Protein AF-A0A947GHK0-F1 (afdb_monomer_lite)

Radius of gyration: 28.87 Å; chains: 1; bounding box: 75×49×87 Å

Organism: NCBI:txid1967444

Secondary structure (DSSP, 8-state):
------------HHHIIIIIHHHHHHHHHHHHHH-TT--HHHHHHHHHHHHHHTHHHHHHHHHHHIIIIIHHHHHHHH---HHHHHHHHHHHHHHB-HHHHHHHS-HHHHHHHHHHHHHHHHHHHHHHHHHHHHHHHHHHHHHHHHHHHHHHHH-SS---HHHHHHHHHH-EEEETTTEEEEHHHHHHHHHHHHHHHHHHHHHHHHHHHSTT-HHHHHHHHHHHHH---BSEEEEEEEETTEE-TT-EEEEEETT-S-TT-EEEEEE--TTSEEEEE-------TT--EEEEEEEEETTEEEEE-----B-TTS-SEEEEEE----

Foldseek 3Di:
DDPDDDPPPDDDVLLCLQQQVLLLVLCQLPVCVVPLQDASVVSNVRSNVCSVPPRVVLLVVLLVCCLPPVQVVLCVPLVDHPVVLVVLQVVLVQWFDPVVLLVPDDPVLNCVLSNLVSLLSNLSSLLSSLVVSLVVLVVVLVVLLVVVVVVCVVDPPNPDPVVNVVVLQVDWDRGHNNDTDRSVVSSVVSNVSSSVSSSSSSVSSCLCRNDPHSSVVSRLVVLLVPFDGTQKFKEWAAEQNQGPAFWKKFKDWPPDPDPPPGLFIDTAHNRRIDITGRSDPLPPQPIFMAMWIWDDDPNDTDIPGGGPRDGRSDDSYDYHYHYPDD

Sequence (326 aa):
MSFTSSPPLSFSFKEVLESFLPPLISVCLFVPYVFPSFQFSAALVLAALAGLIISPAITKIAFNSSKKIIFPLTYPVTKRNWETLHKERFWCEDNWDFDRLDYYLKPDMQNLIYLSGAYIKFYTSLSFYFFIYSFLQVIFLLSYIFISIKDILQTPTGSGVGEIFLNLFQQQTPLLGGTELPTLLTLLISAVAMYMLVDQAQLEYLLLFGKNGHYDKYARAYHEINGHLAKSIWGRVQVDGMPLRLSKMKLQEIDSVSPDDAIGEGKTDENGYFQLRNPLRINEDSKQYRIIFTYKQKDKDIKLLHVLDVKAHEVPEFNLNLKETS

pLDDT: mean 81.08, std 12.78, range [31.45, 96.31]

Structure (mmCIF, N/CA/C/O backbone):
data_AF-A0A947GHK0-F1
#
_entry.id   AF-A0A947GHK0-F1
#
loop_
_atom_site.group_PDB
_atom_site.id
_atom_site.type_symbol
_atom_site.label_atom_id
_atom_site.label_alt_id
_atom_site.label_comp_id
_atom_site.label_asym_id
_atom_site.label_entity_id
_atom_site.label_seq_id
_atom_site.pdbx_PDB_ins_code
_atom_site.Cartn_x
_atom_site.Cartn_y
_atom_site.Cartn_z
_atom_site.occupancy
_atom_site.B_iso_or_equiv
_atom_site.auth_seq_id
_atom_site.auth_comp_id
_atom_site.auth_asym_id
_atom_site.auth_atom_id
_atom_site.pdbx_PDB_model_num
ATOM 1 N N . MET A 1 1 ? -31.146 30.805 -26.870 1.00 38.53 1 MET A N 1
ATOM 2 C CA . MET A 1 1 ? -29.908 30.314 -26.231 1.00 38.53 1 MET A CA 1
ATOM 3 C C . MET A 1 1 ? -30.267 29.860 -24.830 1.00 38.53 1 MET A C 1
ATOM 5 O O . MET A 1 1 ? -30.468 30.690 -23.956 1.00 38.53 1 MET A O 1
ATOM 9 N N . SER A 1 2 ? -30.496 28.561 -24.658 1.00 31.45 2 SER A N 1
ATOM 10 C CA . SER A 1 2 ? -30.776 27.960 -23.357 1.00 31.45 2 SER A CA 1
ATOM 11 C C . SER A 1 2 ? -29.466 27.810 -22.593 1.00 31.45 2 SER A C 1
ATOM 13 O O . SER A 1 2 ? -28.556 27.135 -23.073 1.00 31.45 2 SER A O 1
ATOM 15 N N . PHE A 1 3 ? -29.379 28.427 -21.417 1.00 38.12 3 PHE A N 1
ATOM 16 C CA . PHE A 1 3 ? -28.365 28.097 -20.425 1.00 38.12 3 PHE A CA 1
ATOM 17 C C . PHE A 1 3 ? -28.585 26.641 -20.017 1.00 38.12 3 PHE A C 1
ATOM 19 O O . PHE A 1 3 ? -29.509 26.327 -19.269 1.00 38.12 3 PHE A O 1
ATOM 26 N N . THR A 1 4 ? -27.792 25.733 -20.577 1.00 39.69 4 THR A N 1
ATOM 27 C CA . THR A 1 4 ? -27.719 24.362 -20.087 1.00 39.69 4 THR A CA 1
ATOM 28 C C . THR A 1 4 ? -27.159 24.430 -18.678 1.00 39.69 4 THR A C 1
ATOM 30 O O . THR A 1 4 ? -26.024 24.862 -18.477 1.00 39.69 4 THR A O 1
ATOM 33 N N . SER A 1 5 ? -28.012 24.061 -17.725 1.00 40.03 5 SER A N 1
ATOM 34 C CA . SER A 1 5 ? -27.691 23.777 -16.333 1.00 40.03 5 SER A CA 1
ATOM 35 C C . SER A 1 5 ? -26.300 23.164 -16.221 1.00 40.03 5 SER A C 1
ATOM 37 O O . SER A 1 5 ? -26.031 22.133 -16.843 1.00 40.03 5 SER A O 1
ATOM 39 N N . SER A 1 6 ? -25.434 23.795 -15.433 1.00 35.81 6 SER A N 1
ATOM 40 C CA . SER A 1 6 ? -24.217 23.164 -14.940 1.00 35.81 6 SER A CA 1
ATOM 41 C C . SER A 1 6 ? -24.570 21.755 -14.448 1.00 35.81 6 SER A C 1
ATOM 43 O O . SER A 1 6 ? -25.557 21.609 -13.716 1.00 35.81 6 SER A O 1
ATOM 45 N N . PRO A 1 7 ? -23.842 20.706 -14.874 1.00 42.12 7 PRO A N 1
ATOM 46 C CA . PRO A 1 7 ? -24.092 19.371 -14.358 1.00 42.12 7 PRO A CA 1
ATOM 47 C C . PRO A 1 7 ? -23.994 19.415 -12.825 1.00 42.12 7 PRO A C 1
ATOM 49 O O . PRO A 1 7 ? -23.182 20.183 -12.293 1.00 42.12 7 PRO A O 1
ATOM 52 N N . PRO A 1 8 ? -24.830 18.651 -12.096 1.00 47.28 8 PRO A N 1
ATOM 53 C CA . PRO A 1 8 ? -24.700 18.562 -10.646 1.00 47.28 8 PRO A CA 1
ATOM 54 C C . PRO A 1 8 ? -23.262 18.155 -10.311 1.00 47.28 8 PRO A C 1
ATOM 56 O O . PRO A 1 8 ? -22.662 17.402 -11.077 1.00 47.28 8 PRO A O 1
ATOM 59 N N . LEU A 1 9 ? -22.710 18.657 -9.198 1.00 46.94 9 LEU A N 1
ATOM 60 C CA . LEU A 1 9 ? -21.420 18.208 -8.663 1.00 46.94 9 LEU A CA 1
ATOM 61 C C . LEU A 1 9 ? -21.447 16.678 -8.517 1.00 46.94 9 LEU A C 1
ATOM 63 O O . LEU A 1 9 ? -21.905 16.142 -7.510 1.00 46.94 9 LEU A O 1
ATOM 67 N N . SER A 1 10 ? -21.004 15.964 -9.546 1.00 59.31 10 SER A N 1
ATOM 68 C CA . SER A 1 10 ? -20.848 14.523 -9.507 1.00 59.31 10 SER A CA 1
ATOM 69 C C . SER A 1 10 ? -19.499 14.266 -8.864 1.00 59.31 10 SER A C 1
ATOM 71 O O . SER A 1 10 ? -18.467 14.410 -9.519 1.00 59.31 10 SER A O 1
ATOM 73 N N . PHE A 1 11 ? -19.501 13.931 -7.575 1.00 64.44 11 PHE A N 1
ATOM 74 C CA . PHE A 1 11 ? -18.299 13.425 -6.925 1.00 64.44 11 PHE A CA 1
ATOM 75 C C . PHE A 1 11 ? -17.809 12.202 -7.692 1.00 64.44 11 PHE A C 1
ATOM 77 O O . PHE A 1 11 ? -18.572 11.264 -7.946 1.00 64.44 11 PHE A O 1
ATOM 84 N N . SER A 1 12 ? -16.534 12.205 -8.064 1.00 83.75 12 SER A N 1
ATOM 85 C CA . SER A 1 12 ? -15.924 11.008 -8.624 1.00 83.75 12 SER A CA 1
ATOM 86 C C . SER A 1 12 ? -15.874 9.924 -7.545 1.00 83.75 12 SER A C 1
ATOM 88 O O . SER A 1 12 ? -15.671 10.201 -6.362 1.00 83.75 12 SER A O 1
ATOM 90 N N . PHE A 1 13 ? -16.026 8.658 -7.934 1.00 86.69 13 PHE A N 1
ATOM 91 C CA . PHE A 1 13 ? -15.923 7.543 -6.985 1.00 86.69 13 PHE A CA 1
ATOM 92 C C . PHE A 1 13 ? -14.572 7.536 -6.239 1.00 86.69 13 PHE A C 1
ATOM 94 O O . PHE A 1 13 ? -14.503 7.206 -5.057 1.00 86.69 13 PHE A O 1
ATOM 101 N N . LYS A 1 14 ? -13.512 8.010 -6.906 1.00 88.38 14 LYS A N 1
ATOM 102 C CA . LYS A 1 14 ? -12.194 8.272 -6.321 1.00 88.38 14 LYS A CA 1
ATOM 103 C C . LYS A 1 14 ? -12.264 9.234 -5.129 1.00 88.38 14 LYS A C 1
ATOM 105 O O . LYS A 1 14 ? -11.716 8.935 -4.074 1.00 88.38 14 LYS A O 1
ATOM 110 N N . GLU A 1 15 ? -12.938 10.373 -5.275 1.00 85.50 15 GLU A N 1
ATOM 111 C CA . GLU A 1 15 ? -13.093 11.355 -4.192 1.00 85.50 15 GLU A CA 1
ATOM 112 C C . GLU A 1 15 ? -13.928 10.799 -3.040 1.00 85.50 15 GLU A C 1
ATOM 114 O O . GLU A 1 15 ? -13.629 11.066 -1.877 1.00 85.50 15 GLU A O 1
ATOM 119 N N . VAL A 1 16 ? -14.937 9.978 -3.341 1.00 87.62 16 VAL A N 1
ATOM 120 C CA . VAL A 1 16 ? -15.719 9.288 -2.308 1.00 87.62 16 VAL A CA 1
ATOM 121 C C . VAL A 1 16 ? -14.820 8.354 -1.487 1.00 87.62 16 VAL A C 1
ATOM 123 O O . VAL A 1 16 ? -14.871 8.383 -0.255 1.00 87.62 16 VAL A O 1
ATOM 126 N N . LEU A 1 17 ? -13.956 7.577 -2.148 1.00 89.69 17 LEU A N 1
ATOM 127 C CA . LEU A 1 17 ? -13.001 6.674 -1.498 1.00 89.69 17 LEU A CA 1
ATOM 128 C C . LEU A 1 17 ? -11.918 7.409 -0.703 1.00 89.69 17 LEU A C 1
ATOM 130 O O . LEU A 1 17 ? -11.625 7.019 0.423 1.00 89.69 17 LEU A O 1
ATOM 134 N N . GLU A 1 18 ? -11.306 8.454 -1.259 1.00 86.12 18 GLU A N 1
ATOM 135 C CA . GLU A 1 18 ? -10.184 9.136 -0.601 1.00 86.12 18 GLU A CA 1
ATOM 136 C C . GLU A 1 18 ? -10.646 10.105 0.494 1.00 86.12 18 GLU A C 1
ATOM 138 O O . GLU A 1 18 ? -10.011 10.204 1.546 1.00 86.12 18 GLU A O 1
ATOM 143 N N . SER A 1 19 ? -11.748 10.818 0.263 1.00 84.19 19 SER A N 1
ATOM 144 C CA . SER A 1 19 ? -12.087 12.010 1.044 1.00 84.19 19 SER A CA 1
ATOM 145 C C . SER A 1 19 ? -13.329 11.854 1.910 1.00 84.19 19 SER A C 1
ATOM 147 O O . SER A 1 19 ? -13.415 12.537 2.924 1.00 84.19 19 SER A O 1
ATOM 149 N N . PHE A 1 20 ? -14.279 10.978 1.563 1.00 87.75 20 PHE A N 1
ATOM 150 C CA . PHE A 1 20 ? -15.549 10.868 2.295 1.00 87.75 20 PHE A CA 1
ATOM 151 C C . PHE A 1 20 ? -15.644 9.620 3.179 1.00 87.75 20 PHE A C 1
ATOM 153 O O . PHE A 1 20 ? -15.963 9.721 4.366 1.00 87.75 20 PHE A O 1
ATOM 160 N N . LEU A 1 21 ? -15.348 8.439 2.630 1.00 91.12 21 LEU A N 1
ATOM 161 C CA . LEU A 1 21 ? -15.538 7.178 3.348 1.00 91.12 21 LEU A CA 1
ATOM 162 C C . LEU A 1 21 ? -14.623 7.013 4.575 1.00 91.12 21 LEU A C 1
ATOM 164 O O . LEU A 1 21 ? -15.134 6.594 5.615 1.00 91.12 21 LEU A O 1
ATOM 168 N N . PRO A 1 22 ? -13.315 7.346 4.538 1.00 91.50 22 PRO A N 1
ATOM 169 C CA . PRO A 1 22 ? -12.470 7.189 5.717 1.00 91.50 22 PRO A CA 1
ATOM 170 C C . PRO A 1 22 ? -12.937 8.062 6.898 1.00 91.50 22 PRO A C 1
ATOM 172 O O . PRO A 1 22 ? -13.086 7.520 7.996 1.00 91.50 22 PRO A O 1
ATOM 175 N N . PRO A 1 23 ? -13.230 9.369 6.727 1.00 91.06 23 PRO A N 1
ATOM 176 C CA . PRO A 1 23 ? -13.819 10.180 7.793 1.00 91.06 23 PRO A CA 1
ATOM 177 C C . PRO A 1 23 ? -15.153 9.640 8.302 1.00 91.06 23 PRO A C 1
ATOM 179 O O . PRO A 1 23 ? -15.369 9.643 9.510 1.00 91.06 23 PRO A O 1
ATOM 182 N N . LEU A 1 24 ? -16.022 9.136 7.419 1.00 91.19 24 LEU A N 1
ATOM 183 C CA . LEU A 1 24 ? -17.292 8.536 7.831 1.00 91.19 24 LEU A CA 1
ATOM 184 C C . LEU A 1 24 ? -17.077 7.350 8.763 1.00 91.19 24 LEU A C 1
ATOM 186 O O . LEU A 1 24 ? -17.659 7.302 9.843 1.00 91.19 24 LEU A O 1
ATOM 190 N N . ILE A 1 25 ? -16.192 6.435 8.382 1.00 92.50 25 ILE A N 1
ATOM 191 C CA . ILE A 1 25 ? -15.870 5.260 9.192 1.00 92.50 25 ILE A CA 1
ATOM 192 C C . ILE A 1 25 ? -15.226 5.681 10.514 1.00 92.50 25 ILE A C 1
ATOM 194 O O . ILE A 1 25 ? -15.603 5.166 11.560 1.00 92.50 25 ILE A O 1
ATOM 198 N N . SER A 1 26 ? -14.319 6.659 10.495 1.00 92.31 26 SER A N 1
ATOM 199 C CA . SER A 1 26 ? -13.725 7.225 11.710 1.00 92.31 26 SER A CA 1
ATOM 200 C C . SER A 1 26 ? -14.795 7.781 12.659 1.00 92.31 26 SER A C 1
ATOM 202 O O . SER A 1 26 ? -14.831 7.421 13.834 1.00 92.31 26 SER A O 1
ATOM 204 N N . VAL A 1 27 ? -15.736 8.580 12.152 1.00 91.06 27 VAL A N 1
ATOM 205 C CA . VAL A 1 27 ? -16.859 9.107 12.941 1.00 91.06 27 VAL A CA 1
ATOM 206 C C . VAL A 1 27 ? -17.701 7.966 13.515 1.00 91.06 27 VAL A C 1
ATOM 208 O O . VAL A 1 27 ? -18.001 7.976 14.707 1.00 91.06 27 VAL A O 1
ATOM 211 N N . CYS A 1 28 ? -18.032 6.954 12.710 1.00 90.56 28 CYS A N 1
ATOM 212 C CA . CYS A 1 28 ? -18.791 5.790 13.166 1.00 90.56 28 CYS A CA 1
ATOM 213 C C . CYS A 1 28 ? -18.070 4.982 14.254 1.00 90.56 28 CYS A C 1
ATOM 215 O O . CYS A 1 28 ? -18.737 4.432 15.127 1.00 90.56 28 CYS A O 1
ATOM 217 N N . LEU A 1 29 ? -16.738 4.915 14.212 1.00 91.75 29 LEU A N 1
ATOM 218 C CA . LEU A 1 29 ? -15.930 4.204 15.201 1.00 91.75 29 LEU A CA 1
ATOM 219 C C . LEU A 1 29 ? -15.750 5.011 16.493 1.00 91.75 29 LEU A C 1
ATOM 221 O O . LEU A 1 29 ? -15.848 4.446 17.577 1.00 91.75 29 LEU A O 1
ATOM 225 N N . PHE A 1 30 ? -15.479 6.317 16.407 1.00 92.75 30 PHE A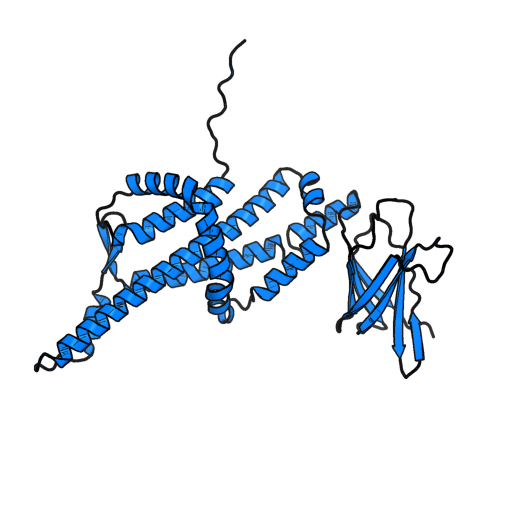 N 1
ATOM 226 C CA . PHE A 1 30 ? -15.008 7.090 17.563 1.00 92.75 30 PHE A CA 1
ATOM 227 C C . PHE A 1 30 ? -16.071 7.961 18.236 1.00 92.75 30 PHE A C 1
ATOM 229 O O . PHE A 1 30 ? -16.002 8.166 19.446 1.00 92.75 30 PHE A O 1
ATOM 236 N N . VAL A 1 31 ? -17.066 8.470 17.502 1.00 91.38 31 VAL A N 1
ATOM 237 C CA . VAL A 1 31 ? -18.098 9.340 18.095 1.00 91.38 31 VAL A CA 1
ATOM 238 C C . VAL A 1 31 ? -18.939 8.643 19.171 1.00 91.38 31 VAL A C 1
ATOM 240 O O . VAL A 1 31 ? -19.189 9.293 20.188 1.00 91.38 31 VAL A O 1
ATOM 243 N N . PRO A 1 32 ? -19.321 7.356 19.044 1.00 90.44 32 PRO A N 1
ATOM 244 C CA . PRO A 1 32 ? -20.104 6.675 20.078 1.00 90.44 32 PRO A CA 1
ATOM 245 C C . PRO A 1 32 ? -19.455 6.650 21.470 1.00 90.44 32 PRO A C 1
ATOM 247 O O . PRO A 1 32 ? -20.173 6.591 22.461 1.00 90.44 32 PRO A O 1
ATOM 250 N N . TYR A 1 33 ? -18.124 6.763 21.576 1.00 87.12 33 TYR A N 1
ATOM 251 C CA . TYR A 1 33 ? -17.447 6.855 22.878 1.00 87.12 33 TYR A CA 1
ATOM 252 C C . TYR A 1 33 ? -17.720 8.161 23.621 1.00 87.12 33 TYR A C 1
ATOM 254 O O . TYR A 1 33 ? -17.669 8.192 24.847 1.00 87.12 33 TYR A O 1
ATOM 262 N N . VAL A 1 34 ? -17.961 9.247 22.885 1.00 88.81 34 VAL A N 1
ATOM 263 C CA . VAL A 1 34 ? -18.223 10.574 23.460 1.00 88.81 34 VAL A CA 1
ATOM 264 C C . VAL A 1 34 ? -19.726 10.840 23.514 1.00 88.81 34 VAL A C 1
ATOM 266 O O . VAL A 1 34 ? -20.224 11.423 24.473 1.00 88.81 34 VAL A O 1
ATOM 269 N N . PHE A 1 35 ? -20.455 10.381 22.496 1.00 89.31 35 PHE A N 1
ATOM 270 C CA . PHE A 1 35 ? -21.889 10.587 22.328 1.00 89.31 35 PHE A CA 1
ATOM 271 C C . PHE A 1 35 ? -22.575 9.258 21.942 1.00 89.31 35 PHE A C 1
ATOM 273 O O . PHE A 1 35 ? -22.820 9.015 20.759 1.00 89.31 35 PHE A O 1
ATOM 280 N N . PRO A 1 36 ? -22.919 8.386 22.908 1.00 83.69 36 PRO A N 1
ATOM 281 C CA . PRO A 1 36 ? -23.506 7.067 22.624 1.00 83.69 36 PRO A CA 1
ATOM 282 C C . PRO A 1 36 ? -24.831 7.131 21.849 1.00 83.69 36 PRO A C 1
ATOM 284 O O . PRO A 1 36 ? -25.113 6.297 20.991 1.00 83.69 36 PRO A O 1
ATOM 287 N N . SER A 1 37 ? -25.629 8.171 22.095 1.00 86.00 37 SER A N 1
ATOM 288 C CA . SER A 1 37 ? -26.932 8.413 21.459 1.00 86.00 37 SER A CA 1
ATOM 289 C C . SER A 1 37 ? -26.834 9.166 20.123 1.00 86.00 37 SER A C 1
ATOM 291 O O . SER A 1 37 ? -27.834 9.690 19.625 1.00 86.00 37 SER A O 1
ATOM 293 N N . PHE A 1 38 ? -25.634 9.280 19.548 1.00 86.12 38 PHE A N 1
ATOM 294 C CA . PHE A 1 38 ? -25.414 10.054 18.334 1.00 86.12 38 PHE A CA 1
ATOM 295 C C . PHE A 1 38 ? -26.069 9.403 17.109 1.00 86.12 38 PHE A C 1
ATOM 297 O O . PHE A 1 38 ? -25.898 8.214 16.833 1.00 86.12 38 PHE A O 1
ATOM 304 N N . GLN A 1 39 ? -26.826 10.201 16.353 1.00 86.56 39 GLN A N 1
ATOM 305 C CA . GLN A 1 39 ? -27.570 9.728 15.187 1.00 86.56 39 GLN A CA 1
ATOM 306 C C . GLN A 1 39 ? -26.663 9.559 13.960 1.00 86.56 39 GLN A C 1
ATOM 308 O O . GLN A 1 39 ? -25.809 10.400 13.676 1.00 86.56 39 GLN A O 1
ATOM 313 N N . PHE A 1 40 ? -26.906 8.514 13.162 1.00 81.50 40 PHE A N 1
ATOM 314 C CA . PHE A 1 40 ? -26.149 8.253 11.929 1.00 81.50 40 PHE A CA 1
ATOM 315 C C . PHE A 1 40 ? -26.243 9.389 10.901 1.00 81.50 40 PHE A C 1
ATOM 317 O O . PHE A 1 40 ? -25.266 9.716 10.234 1.00 81.50 40 PHE A O 1
ATOM 324 N N . SER A 1 41 ? -27.408 10.029 10.791 1.00 85.00 41 SER A N 1
ATOM 325 C CA . SER A 1 41 ? -27.615 11.175 9.899 1.00 85.00 41 SER A CA 1
ATOM 326 C C . SER A 1 41 ? -26.665 12.332 10.228 1.00 85.00 41 SER A C 1
ATOM 328 O O . SER A 1 41 ? -26.065 12.915 9.328 1.00 85.00 41 SER A O 1
ATOM 330 N N . ALA A 1 42 ? -26.458 12.617 11.515 1.00 84.38 42 ALA A N 1
ATOM 331 C CA . ALA A 1 42 ? -25.494 13.614 11.966 1.00 84.38 42 ALA A CA 1
ATOM 332 C C . ALA A 1 42 ? -24.042 13.167 11.706 1.00 84.38 42 ALA A C 1
ATOM 334 O O . ALA A 1 42 ? -23.194 13.999 11.379 1.00 84.38 42 ALA A O 1
ATOM 335 N N . ALA A 1 43 ? -23.762 11.859 11.768 1.00 81.56 43 ALA A N 1
ATOM 336 C CA . ALA A 1 43 ? -22.451 11.303 11.429 1.00 81.56 43 ALA A CA 1
ATOM 337 C C . ALA A 1 43 ? -22.091 11.512 9.957 1.00 81.56 43 ALA A C 1
ATOM 339 O O . ALA A 1 43 ? -20.961 11.895 9.668 1.00 81.56 43 ALA A O 1
ATOM 340 N N . LEU A 1 44 ? -23.049 11.349 9.038 1.00 83.00 44 LEU A N 1
ATOM 341 C CA . LEU A 1 44 ? -22.845 11.627 7.611 1.00 83.00 44 LEU A CA 1
ATOM 342 C C . LEU A 1 44 ? -22.447 13.089 7.361 1.00 83.00 44 LEU A C 1
ATOM 344 O O . LEU A 1 44 ? -21.518 13.353 6.597 1.00 83.00 44 LEU A O 1
ATOM 348 N N . VAL A 1 45 ? -23.110 14.036 8.031 1.00 86.38 45 VAL A N 1
ATOM 349 C CA . VAL A 1 45 ? -22.802 15.470 7.900 1.00 86.38 45 VAL A CA 1
ATOM 350 C C . VAL A 1 45 ? -21.422 15.790 8.476 1.00 86.38 45 VAL A C 1
ATOM 352 O O . VAL A 1 45 ? -20.620 16.451 7.817 1.00 86.38 45 VAL A O 1
ATOM 355 N N . LEU A 1 46 ? -21.106 15.286 9.674 1.00 84.56 46 LEU A N 1
ATOM 356 C CA . LEU A 1 46 ? -19.784 15.472 10.277 1.00 84.56 46 LEU A CA 1
ATOM 357 C C . LEU A 1 46 ? -18.673 14.852 9.431 1.00 84.56 46 LEU A C 1
ATOM 359 O O . LEU A 1 46 ? -17.621 15.464 9.278 1.00 84.56 46 LEU A O 1
ATOM 363 N N . ALA A 1 47 ? -18.905 13.673 8.860 1.00 82.50 47 ALA A N 1
ATOM 364 C CA . ALA A 1 47 ? -17.959 13.006 7.980 1.00 82.50 47 ALA A CA 1
ATOM 365 C C . ALA A 1 47 ? -17.671 13.822 6.719 1.00 82.50 47 ALA A C 1
ATOM 367 O O . ALA A 1 47 ? -16.508 13.981 6.352 1.00 82.50 47 ALA A O 1
ATOM 368 N N . ALA A 1 48 ? -18.710 14.386 6.093 1.00 82.75 48 ALA A N 1
ATOM 369 C CA . ALA A 1 48 ? -18.551 15.270 4.944 1.00 82.75 48 ALA A CA 1
ATOM 370 C C . ALA A 1 48 ? -17.700 16.503 5.298 1.00 82.75 48 ALA A C 1
ATOM 372 O O . ALA A 1 48 ? -16.751 16.825 4.585 1.00 82.75 48 ALA A O 1
ATOM 373 N N . LEU A 1 49 ? -17.981 17.153 6.432 1.00 85.12 49 LEU A N 1
ATOM 374 C CA . LEU A 1 49 ? -17.226 18.324 6.892 1.00 85.12 49 LEU A CA 1
ATOM 375 C C . LEU A 1 49 ? -15.776 17.974 7.262 1.00 85.12 49 LEU A C 1
ATOM 377 O O . LEU A 1 49 ? -14.841 18.658 6.847 1.00 85.12 49 LEU A O 1
ATOM 381 N N . ALA A 1 50 ? -15.572 16.887 8.007 1.00 81.44 50 ALA A N 1
ATOM 382 C CA . ALA A 1 50 ? -14.248 16.415 8.402 1.00 81.44 50 ALA A CA 1
ATOM 383 C C . ALA A 1 50 ? -13.408 15.990 7.189 1.00 81.44 50 ALA A C 1
ATOM 385 O O . ALA A 1 50 ? -12.206 16.261 7.148 1.00 81.44 50 ALA A O 1
ATOM 386 N N . GLY A 1 51 ? -14.040 15.376 6.187 1.00 79.88 51 GLY A N 1
ATOM 387 C CA . GLY A 1 51 ? -13.407 15.001 4.928 1.00 79.88 51 GLY A CA 1
ATOM 388 C C . GLY A 1 51 ? -12.869 16.193 4.149 1.00 79.88 51 GLY A C 1
ATOM 389 O O . GLY A 1 51 ? -11.747 16.140 3.649 1.00 79.88 51 GLY A O 1
ATOM 390 N N . LEU A 1 52 ? -13.611 17.301 4.128 1.00 78.94 52 LEU A N 1
ATOM 391 C CA . LEU A 1 52 ? -13.181 18.531 3.463 1.00 78.94 52 LEU A CA 1
ATOM 392 C C . LEU A 1 52 ? -12.034 19.237 4.198 1.00 78.94 52 LEU A C 1
ATOM 394 O O . LEU A 1 52 ? -11.162 19.813 3.553 1.00 78.94 52 LEU A O 1
ATOM 398 N N . ILE A 1 53 ? -12.025 19.203 5.534 1.00 83.81 53 ILE A N 1
ATOM 399 C CA . ILE A 1 53 ? -11.111 20.034 6.336 1.00 83.81 53 ILE A CA 1
ATOM 400 C C . ILE A 1 53 ? -9.832 19.279 6.729 1.00 83.81 53 ILE A C 1
ATOM 402 O O . ILE A 1 53 ? -8.741 19.842 6.677 1.00 83.81 53 ILE A O 1
ATOM 406 N N . ILE A 1 54 ? -9.944 18.014 7.147 1.00 82.56 54 ILE A N 1
ATOM 407 C CA . ILE A 1 54 ? -8.876 17.322 7.896 1.00 82.56 54 ILE A CA 1
ATOM 408 C C . ILE A 1 54 ? -8.318 16.103 7.139 1.00 82.56 54 ILE A C 1
ATOM 410 O O . ILE A 1 54 ? -7.228 15.624 7.465 1.00 82.56 54 ILE A O 1
ATOM 414 N N . SER A 1 55 ? -9.002 15.621 6.092 1.00 79.81 55 SER A N 1
ATOM 415 C CA . SER A 1 55 ? -8.597 14.408 5.360 1.00 79.81 55 SER A CA 1
ATOM 416 C C . SER A 1 55 ? -7.132 14.410 4.883 1.00 79.81 55 SER A C 1
ATOM 418 O O . SER A 1 55 ? -6.442 13.414 5.130 1.00 79.81 55 SER A O 1
ATOM 420 N N . PRO A 1 56 ? -6.572 15.495 4.301 1.00 81.31 56 PRO A N 1
ATOM 421 C CA . PRO A 1 56 ? -5.181 15.483 3.835 1.00 81.31 56 PRO A CA 1
ATOM 422 C C . PRO A 1 56 ? -4.167 15.279 4.969 1.00 81.31 56 PRO A C 1
ATOM 424 O O . PRO A 1 56 ? -3.201 14.523 4.830 1.00 81.31 56 PRO A O 1
ATOM 427 N N . ALA A 1 57 ? -4.399 15.927 6.115 1.00 85.19 57 ALA A N 1
ATOM 428 C CA . ALA A 1 57 ? -3.532 15.821 7.282 1.00 85.19 57 ALA A CA 1
ATOM 429 C C . ALA A 1 57 ? -3.615 14.423 7.905 1.00 85.19 57 ALA A C 1
ATOM 431 O O . ALA A 1 57 ? -2.581 13.802 8.167 1.00 85.19 57 ALA A O 1
ATOM 432 N N . ILE A 1 58 ? -4.834 13.899 8.079 1.00 81.25 58 ILE A N 1
ATOM 433 C CA . ILE A 1 58 ? -5.044 12.565 8.649 1.00 81.25 58 ILE A CA 1
ATOM 434 C C . ILE A 1 58 ? -4.481 11.491 7.725 1.00 81.25 58 ILE A C 1
ATOM 436 O O . ILE A 1 58 ? -3.777 10.614 8.207 1.00 81.25 58 ILE A O 1
ATOM 440 N N . THR A 1 59 ? -4.696 11.582 6.413 1.00 81.88 59 THR A N 1
ATOM 441 C CA . THR A 1 59 ? -4.165 10.606 5.448 1.00 81.88 59 THR A CA 1
ATOM 442 C C . THR A 1 59 ? -2.639 10.552 5.503 1.00 81.88 59 THR A C 1
ATOM 444 O O . THR A 1 59 ? -2.054 9.470 5.517 1.00 81.88 59 THR A O 1
ATOM 447 N N . LYS A 1 60 ? -1.969 11.707 5.616 1.00 86.31 60 LYS A N 1
ATOM 448 C CA . LYS A 1 60 ? -0.508 11.763 5.773 1.00 86.31 60 LYS A CA 1
ATOM 449 C C . LYS A 1 60 ? -0.044 11.102 7.074 1.00 86.31 60 LYS A C 1
ATOM 451 O O . LYS A 1 60 ? 0.947 10.370 7.068 1.00 86.31 60 LYS A O 1
ATOM 456 N N . ILE A 1 61 ? -0.739 11.355 8.183 1.00 87.50 61 ILE A N 1
ATOM 457 C CA . ILE A 1 61 ? -0.440 10.732 9.479 1.00 87.50 61 ILE A CA 1
ATOM 458 C C . ILE A 1 61 ? -0.685 9.224 9.409 1.00 87.50 61 ILE A C 1
ATOM 460 O O . ILE A 1 61 ? 0.209 8.455 9.747 1.00 87.50 61 ILE A O 1
ATOM 464 N N . ALA A 1 62 ? -1.851 8.804 8.921 1.00 86.56 62 ALA A N 1
ATOM 465 C CA . ALA A 1 62 ? -2.246 7.411 8.778 1.00 86.56 62 ALA A CA 1
ATOM 466 C C . ALA A 1 62 ? -1.237 6.639 7.931 1.00 86.56 62 ALA A C 1
ATOM 468 O O . ALA A 1 62 ? -0.766 5.586 8.350 1.00 86.56 62 ALA A O 1
ATOM 469 N N . PHE A 1 63 ? -0.818 7.192 6.792 1.00 84.81 63 PHE A N 1
ATOM 470 C CA . PHE A 1 63 ? 0.183 6.571 5.930 1.00 84.81 63 PHE A CA 1
ATOM 471 C C . PHE A 1 63 ? 1.546 6.431 6.626 1.00 84.81 63 PHE A C 1
ATOM 473 O O . PHE A 1 63 ? 2.138 5.350 6.636 1.00 84.81 63 PHE A O 1
ATOM 480 N N . ASN A 1 64 ? 2.032 7.496 7.272 1.00 86.94 64 ASN A N 1
ATOM 481 C CA . ASN A 1 64 ? 3.318 7.477 7.976 1.00 86.94 64 ASN A CA 1
ATOM 482 C C . ASN A 1 64 ? 3.324 6.523 9.179 1.00 86.94 64 ASN A C 1
ATOM 484 O O . ASN A 1 64 ? 4.315 5.826 9.409 1.00 86.94 64 ASN A O 1
ATOM 488 N N . SER A 1 65 ? 2.235 6.487 9.941 1.00 86.19 65 SER A N 1
ATOM 489 C CA . SER A 1 65 ? 2.070 5.584 11.080 1.00 86.19 65 SER A CA 1
ATOM 490 C C . SER A 1 65 ? 1.923 4.138 10.621 1.00 86.19 65 SER A C 1
ATOM 492 O O . SER A 1 65 ? 2.566 3.255 11.184 1.00 86.19 65 SER A O 1
ATOM 494 N N . SER A 1 66 ? 1.166 3.893 9.548 1.00 85.81 66 SER A N 1
ATOM 495 C CA . SER A 1 66 ? 1.019 2.554 8.970 1.00 85.81 66 SER A CA 1
ATOM 496 C C . SER A 1 66 ? 2.365 2.009 8.497 1.00 85.81 66 SER A C 1
ATOM 498 O O . SER A 1 66 ? 2.716 0.883 8.839 1.00 85.81 66 SER A O 1
ATOM 500 N N . LYS A 1 67 ? 3.178 2.844 7.827 1.00 83.69 67 LYS A N 1
ATOM 501 C CA . LYS A 1 67 ? 4.574 2.544 7.452 1.00 83.69 67 LYS A CA 1
ATOM 502 C C . LYS A 1 67 ? 5.427 2.072 8.627 1.00 83.69 67 LYS A C 1
ATOM 504 O O . LYS A 1 67 ? 6.164 1.102 8.490 1.00 83.69 67 LYS A O 1
ATOM 509 N N . LYS A 1 68 ? 5.376 2.790 9.748 1.00 86.69 68 LYS A N 1
ATOM 510 C CA . LYS A 1 68 ? 6.299 2.578 10.873 1.00 86.69 68 LYS A CA 1
ATOM 511 C C . LYS A 1 68 ? 5.831 1.525 11.870 1.00 86.69 68 LYS A C 1
ATOM 513 O O . LYS A 1 68 ? 6.670 0.917 12.520 1.00 86.69 68 LYS A O 1
ATOM 518 N N . ILE A 1 69 ? 4.521 1.363 12.030 1.00 87.44 69 ILE A N 1
ATOM 519 C CA . ILE A 1 69 ? 3.933 0.593 13.130 1.00 87.44 69 ILE A CA 1
ATOM 520 C C . ILE A 1 69 ? 3.140 -0.586 12.575 1.00 87.44 69 ILE A C 1
ATOM 522 O O . ILE A 1 69 ? 3.447 -1.730 12.887 1.00 87.44 69 ILE A O 1
ATOM 526 N N . ILE A 1 70 ? 2.154 -0.322 11.715 1.00 85.50 70 ILE A N 1
ATOM 527 C CA . ILE A 1 70 ? 1.180 -1.344 11.308 1.00 85.50 70 ILE A CA 1
ATOM 528 C C . ILE A 1 70 ? 1.808 -2.382 10.369 1.00 85.50 70 ILE A C 1
ATOM 530 O O . ILE A 1 70 ? 1.708 -3.576 10.638 1.00 85.50 70 ILE A O 1
ATOM 534 N N . PHE A 1 71 ? 2.512 -1.964 9.311 1.00 82.88 71 PHE A N 1
ATOM 535 C CA . PHE A 1 71 ? 3.106 -2.916 8.363 1.00 82.88 71 PHE A CA 1
ATOM 536 C C . PHE A 1 71 ? 4.147 -3.857 9.001 1.00 82.88 71 PHE A C 1
ATOM 538 O O . PHE A 1 71 ? 4.105 -5.053 8.699 1.00 82.88 71 PHE A O 1
ATOM 545 N N . PRO A 1 72 ? 5.048 -3.395 9.896 1.00 82.88 72 PRO A N 1
ATOM 546 C CA . PRO A 1 72 ? 5.933 -4.301 10.629 1.00 82.88 72 PRO A CA 1
ATOM 547 C C . PRO A 1 72 ? 5.186 -5.310 11.509 1.00 82.88 72 PRO A C 1
ATOM 549 O O . PRO A 1 72 ? 5.587 -6.469 11.567 1.00 82.88 72 PRO A O 1
ATOM 552 N N . LEU A 1 73 ? 4.086 -4.901 12.153 1.00 79.44 73 LEU A N 1
ATOM 553 C CA . LEU A 1 73 ? 3.270 -5.792 12.986 1.00 79.44 73 LEU A CA 1
ATOM 554 C C . LEU A 1 73 ? 2.589 -6.894 12.164 1.00 79.44 73 LEU A C 1
ATOM 556 O O . LEU A 1 73 ? 2.472 -8.024 12.629 1.00 79.44 73 LEU A O 1
ATOM 560 N N . THR A 1 74 ? 2.166 -6.592 10.936 1.00 79.75 74 THR A N 1
ATOM 561 C CA . THR A 1 74 ? 1.502 -7.564 10.051 1.00 79.75 74 THR A CA 1
ATOM 562 C C . THR A 1 74 ? 2.474 -8.423 9.235 1.00 79.75 74 THR A C 1
ATOM 564 O O . THR A 1 74 ? 2.076 -9.461 8.703 1.00 79.75 74 THR A O 1
ATOM 567 N N . TYR A 1 75 ? 3.749 -8.023 9.142 1.00 77.81 75 TYR A N 1
ATOM 568 C CA . TYR A 1 75 ? 4.768 -8.682 8.318 1.00 77.81 75 TYR A CA 1
ATOM 569 C C . TYR A 1 75 ? 4.920 -10.197 8.550 1.00 77.81 75 TYR A C 1
ATOM 571 O O . TYR A 1 75 ? 4.993 -10.921 7.553 1.00 77.81 75 TYR A O 1
ATOM 579 N N . PRO A 1 76 ? 4.940 -10.720 9.796 1.00 72.62 76 PRO A N 1
ATOM 580 C CA . PRO A 1 76 ? 5.120 -12.156 10.031 1.00 72.62 76 PRO A CA 1
ATOM 581 C C . PRO A 1 76 ? 4.072 -13.025 9.328 1.00 72.62 76 PRO A C 1
ATOM 583 O O . PRO A 1 76 ? 4.343 -14.179 8.999 1.00 72.62 76 PRO A O 1
ATOM 586 N N . VAL A 1 77 ? 2.886 -12.463 9.085 1.00 67.50 77 VAL A N 1
ATOM 587 C CA . VAL A 1 77 ? 1.751 -13.173 8.498 1.00 67.50 77 VAL A CA 1
ATOM 588 C C . VAL A 1 77 ? 1.655 -12.914 6.996 1.00 67.50 77 VAL A C 1
ATOM 590 O O . VAL A 1 77 ? 1.558 -13.868 6.227 1.00 67.50 77 VAL A O 1
ATOM 593 N N . THR A 1 78 ? 1.755 -11.655 6.550 1.00 69.19 78 THR A N 1
ATOM 594 C CA . THR A 1 78 ? 1.646 -11.343 5.112 1.00 69.19 78 THR A CA 1
ATOM 595 C C . THR A 1 78 ? 2.898 -11.728 4.327 1.00 69.19 78 THR A C 1
ATOM 597 O O . THR A 1 78 ? 2.834 -11.886 3.109 1.00 69.19 78 THR A O 1
ATOM 600 N N . LYS A 1 79 ? 4.052 -11.872 4.999 1.00 73.00 79 LYS A N 1
ATOM 601 C CA . LYS A 1 79 ? 5.383 -12.090 4.398 1.00 73.00 79 LYS A CA 1
ATOM 602 C C . LYS A 1 79 ? 5.773 -11.031 3.354 1.00 73.00 79 LYS A C 1
ATOM 604 O O . LYS A 1 79 ? 6.726 -11.221 2.601 1.00 73.00 79 LYS A O 1
ATOM 609 N N . ARG A 1 80 ? 5.059 -9.902 3.306 1.00 75.12 80 ARG A N 1
ATOM 610 C CA . ARG A 1 80 ? 5.291 -8.780 2.389 1.00 75.12 80 ARG A CA 1
ATOM 611 C C . ARG A 1 80 ? 5.845 -7.611 3.191 1.00 75.12 80 ARG A C 1
ATOM 613 O O . ARG A 1 80 ? 5.116 -6.949 3.931 1.00 75.12 80 ARG A O 1
ATOM 620 N N . ASN A 1 81 ? 7.152 -7.381 3.077 1.00 76.81 81 ASN A N 1
ATOM 621 C CA . ASN A 1 81 ? 7.806 -6.257 3.742 1.00 76.81 81 ASN A CA 1
ATOM 622 C C . ASN A 1 81 ? 7.474 -4.965 2.985 1.00 76.81 81 ASN A C 1
ATOM 624 O O . ASN A 1 81 ? 7.634 -4.898 1.764 1.00 76.81 81 ASN A O 1
ATOM 628 N N . TRP A 1 82 ? 7.066 -3.924 3.714 1.00 79.50 82 TRP A N 1
ATOM 629 C CA . TRP A 1 82 ? 6.895 -2.582 3.162 1.00 79.50 82 TRP A CA 1
ATOM 630 C C . TRP A 1 82 ? 8.152 -2.088 2.434 1.00 79.50 82 TRP A C 1
ATOM 632 O O . TRP A 1 82 ? 8.050 -1.419 1.411 1.00 79.50 82 TRP A O 1
ATOM 642 N N . GLU A 1 83 ? 9.345 -2.433 2.919 1.00 81.94 83 GLU A N 1
ATOM 643 C CA . GLU A 1 83 ? 10.599 -2.060 2.257 1.00 81.94 83 GLU A CA 1
ATOM 644 C C . GLU A 1 83 ? 10.723 -2.672 0.861 1.00 81.94 83 GLU A C 1
ATOM 646 O O . GLU A 1 83 ? 11.226 -2.011 -0.044 1.00 81.94 83 GLU A O 1
ATOM 651 N N . THR A 1 84 ? 10.245 -3.904 0.665 1.00 82.25 84 THR A N 1
ATOM 652 C CA . THR A 1 84 ? 10.234 -4.554 -0.651 1.00 82.25 84 THR A CA 1
ATOM 653 C C . THR A 1 84 ? 9.272 -3.837 -1.589 1.00 82.25 84 THR A C 1
ATOM 655 O O . THR A 1 84 ? 9.678 -3.446 -2.678 1.00 82.25 84 THR A O 1
ATOM 658 N N . LEU A 1 85 ? 8.042 -3.568 -1.135 1.00 84.75 85 LEU A N 1
ATOM 659 C CA . LEU A 1 85 ? 7.049 -2.810 -1.907 1.00 84.75 85 LEU A CA 1
ATOM 660 C C . LEU A 1 85 ? 7.596 -1.434 -2.305 1.00 84.75 85 LEU A C 1
ATOM 662 O O . LEU A 1 85 ? 7.529 -1.019 -3.458 1.00 84.75 85 LEU A O 1
ATOM 666 N N . HIS A 1 86 ? 8.217 -0.738 -1.357 1.00 84.62 86 HIS A N 1
ATOM 667 C CA . HIS A 1 86 ? 8.763 0.588 -1.601 1.00 84.62 86 HIS A CA 1
ATOM 668 C C . HIS A 1 86 ? 9.917 0.573 -2.608 1.00 84.62 86 HIS A C 1
ATOM 670 O O . HIS A 1 86 ? 10.004 1.480 -3.433 1.00 84.62 86 HIS A O 1
ATOM 676 N N . LYS A 1 87 ? 10.772 -0.458 -2.572 1.00 85.19 87 LYS A N 1
ATOM 677 C CA . LYS A 1 87 ? 11.825 -0.664 -3.575 1.00 85.19 87 LYS A CA 1
ATOM 678 C C . LYS A 1 87 ? 11.242 -0.873 -4.971 1.00 85.19 87 LYS A C 1
ATOM 680 O O . LYS A 1 87 ? 11.786 -0.313 -5.913 1.00 85.19 87 LYS A O 1
ATOM 685 N N . GLU A 1 88 ? 10.148 -1.620 -5.111 1.00 85.06 88 GLU A N 1
ATOM 686 C CA . GLU A 1 88 ? 9.487 -1.828 -6.411 1.00 85.06 88 GLU A CA 1
ATOM 687 C C . GLU A 1 88 ? 8.895 -0.531 -6.972 1.00 85.06 88 GLU A C 1
ATOM 689 O O . GLU A 1 88 ? 9.093 -0.213 -8.144 1.00 85.06 88 GLU A O 1
ATOM 694 N N . ARG A 1 89 ? 8.254 0.282 -6.124 1.00 87.88 89 ARG A N 1
ATOM 695 C CA . ARG A 1 89 ? 7.780 1.607 -6.541 1.00 87.88 89 ARG A CA 1
ATOM 696 C C . ARG A 1 89 ? 8.923 2.526 -6.955 1.00 87.88 89 ARG A C 1
ATOM 698 O O . ARG A 1 89 ? 8.827 3.142 -8.010 1.00 87.88 89 ARG A O 1
ATOM 705 N N . PHE A 1 90 ? 9.983 2.618 -6.149 1.00 87.75 90 PHE A N 1
ATOM 706 C CA . PHE A 1 90 ? 11.146 3.433 -6.505 1.00 87.75 90 PHE A CA 1
ATOM 707 C C . PHE A 1 90 ? 11.785 2.957 -7.797 1.00 87.75 90 PHE A C 1
ATOM 709 O O . PHE A 1 90 ? 12.156 3.773 -8.628 1.00 87.75 90 PHE A O 1
ATOM 716 N N . TRP A 1 91 ? 11.860 1.642 -7.995 1.00 86.19 91 TRP A N 1
ATOM 717 C CA . TRP A 1 91 ? 12.304 1.088 -9.259 1.00 86.19 91 TRP A CA 1
ATOM 718 C C . TRP A 1 91 ? 11.416 1.584 -10.407 1.00 86.19 91 TRP A C 1
ATOM 720 O O . TRP A 1 91 ? 11.949 2.075 -11.393 1.00 86.19 91 TRP A O 1
ATOM 730 N N . CYS A 1 92 ? 10.087 1.548 -10.289 1.00 86.69 92 CYS A N 1
ATOM 731 C CA . CYS A 1 92 ? 9.228 2.057 -11.359 1.00 86.69 92 CYS A CA 1
ATOM 732 C C . CYS A 1 92 ? 9.417 3.570 -11.596 1.00 86.69 92 CYS A C 1
ATOM 734 O O . CYS A 1 92 ? 9.539 3.982 -12.743 1.00 86.69 92 CYS A O 1
ATOM 736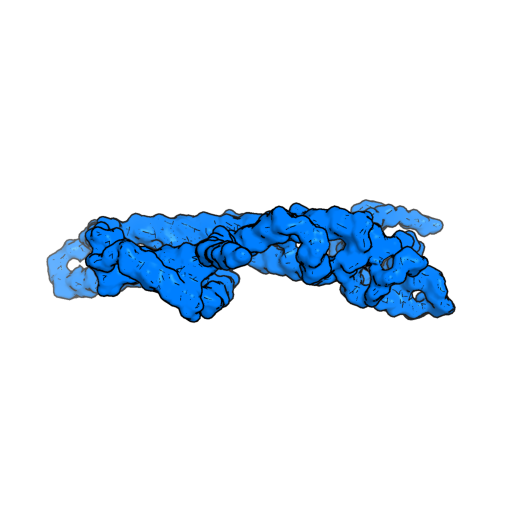 N N . GLU A 1 93 ? 9.494 4.387 -10.539 1.00 86.88 93 GLU A N 1
ATOM 737 C CA . GLU A 1 93 ? 9.693 5.848 -10.631 1.00 86.88 93 GLU A CA 1
ATOM 738 C C . GLU A 1 93 ? 11.060 6.230 -11.228 1.00 86.88 93 GLU A C 1
ATOM 740 O O . GLU A 1 93 ? 11.164 7.199 -11.986 1.00 86.88 93 GLU A O 1
ATOM 745 N N . ASP A 1 94 ? 12.102 5.462 -10.901 1.00 85.25 94 ASP A N 1
ATOM 746 C CA . ASP A 1 94 ? 13.465 5.667 -11.395 1.00 85.25 94 ASP A CA 1
ATOM 747 C C . ASP A 1 94 ? 13.622 5.241 -12.861 1.00 85.25 94 ASP A C 1
ATOM 749 O O . ASP A 1 94 ? 14.509 5.748 -13.551 1.00 85.25 94 ASP A O 1
ATOM 753 N N . ASN A 1 95 ? 12.804 4.292 -13.329 1.00 84.56 95 ASN A N 1
ATOM 754 C CA . ASN A 1 95 ? 12.926 3.711 -14.665 1.00 84.56 95 ASN A CA 1
ATOM 755 C C . ASN A 1 95 ? 11.926 4.269 -15.681 1.00 84.56 95 ASN A C 1
ATOM 757 O O . ASN A 1 95 ? 12.243 4.343 -16.869 1.00 84.56 95 ASN A O 1
ATOM 761 N N . TRP A 1 96 ? 10.756 4.720 -15.233 1.00 87.31 96 TRP A N 1
ATOM 762 C CA . TRP A 1 96 ? 9.679 5.175 -16.105 1.00 87.31 96 TRP A CA 1
ATOM 763 C C . TRP A 1 96 ? 9.314 6.646 -15.875 1.00 87.31 96 TRP A C 1
ATOM 765 O O . TRP A 1 96 ? 9.259 7.160 -14.753 1.00 87.31 96 TRP A O 1
ATOM 775 N N . ASP A 1 97 ? 9.032 7.355 -16.966 1.00 87.56 97 ASP A N 1
ATOM 776 C CA . ASP A 1 97 ? 8.478 8.701 -16.933 1.00 87.56 97 ASP A CA 1
ATOM 777 C C . ASP A 1 97 ? 6.964 8.670 -16.760 1.00 87.56 97 ASP A C 1
ATOM 779 O O . ASP A 1 97 ? 6.204 8.639 -17.724 1.00 87.56 97 ASP A O 1
ATOM 783 N N . PHE A 1 98 ? 6.534 8.654 -15.499 1.00 85.44 98 PHE A N 1
ATOM 784 C CA . PHE A 1 98 ? 5.123 8.621 -15.139 1.00 85.44 98 PHE A CA 1
ATOM 785 C C . PHE A 1 98 ? 4.341 9.846 -15.592 1.00 85.44 98 PHE A C 1
ATOM 787 O O . PHE A 1 98 ? 3.190 9.680 -15.978 1.00 85.44 98 PHE A O 1
ATOM 794 N N . ASP A 1 99 ? 4.945 11.034 -15.601 1.00 87.00 99 ASP A N 1
ATOM 795 C CA . ASP A 1 99 ? 4.247 12.250 -16.026 1.00 87.00 99 ASP A CA 1
ATOM 796 C C . ASP A 1 99 ? 3.936 12.180 -17.528 1.00 87.00 99 ASP A C 1
ATOM 798 O O . ASP A 1 99 ? 2.832 12.500 -17.972 1.00 87.00 99 ASP A O 1
ATOM 802 N N . ARG A 1 100 ? 4.892 11.676 -18.322 1.00 86.19 100 ARG A N 1
ATOM 803 C CA . ARG A 1 100 ? 4.669 11.401 -19.748 1.00 86.19 100 ARG A CA 1
ATOM 804 C C . ARG A 1 100 ? 3.701 10.249 -19.963 1.00 86.19 100 ARG A C 1
ATOM 806 O O . ARG A 1 100 ? 2.835 10.348 -20.826 1.00 86.19 100 ARG A O 1
ATOM 813 N N . LEU A 1 101 ? 3.844 9.160 -19.210 1.00 88.19 101 LEU A N 1
ATOM 814 C CA . LEU A 1 101 ? 2.954 8.008 -19.317 1.00 88.19 101 LEU A CA 1
ATOM 815 C C . LEU A 1 101 ? 1.506 8.431 -19.075 1.00 88.19 101 LEU A C 1
ATOM 817 O O . LEU A 1 101 ? 0.638 8.084 -19.868 1.00 88.19 101 LEU A O 1
ATOM 821 N N . ASP A 1 102 ? 1.265 9.220 -18.030 1.00 88.00 102 ASP A N 1
ATOM 822 C CA . ASP A 1 102 ? -0.058 9.731 -17.696 1.00 88.00 102 ASP A CA 1
ATOM 823 C C . ASP A 1 102 ? -0.646 10.533 -18.861 1.00 88.00 102 ASP A C 1
ATOM 825 O O . ASP A 1 102 ? -1.768 10.262 -19.264 1.00 88.00 102 ASP A O 1
ATOM 829 N N . TYR A 1 103 ? 0.134 11.400 -19.514 1.00 87.12 103 TYR A N 1
ATOM 830 C CA . TYR A 1 103 ? -0.315 12.134 -20.704 1.00 87.12 103 TYR A CA 1
ATOM 831 C C . TYR A 1 103 ? -0.741 11.230 -21.879 1.00 87.12 103 TYR A C 1
ATOM 833 O O . TYR A 1 103 ? -1.691 11.557 -22.592 1.00 87.12 103 TYR A O 1
ATOM 841 N N . TYR A 1 104 ? -0.063 10.096 -22.091 1.00 86.19 104 TYR A N 1
ATOM 842 C CA . TYR A 1 104 ? -0.332 9.193 -23.221 1.00 86.19 104 TYR A CA 1
ATOM 843 C C . TYR A 1 104 ? -1.387 8.116 -22.939 1.00 86.19 104 TYR A C 1
ATOM 845 O O . TYR A 1 104 ? -1.924 7.508 -23.875 1.00 86.19 104 TYR A O 1
ATOM 853 N N . LEU A 1 105 ? -1.681 7.839 -21.669 1.00 88.00 105 LEU A N 1
ATOM 854 C CA . LEU A 1 105 ? -2.638 6.805 -21.303 1.00 88.00 105 LEU A CA 1
ATOM 855 C C . LEU A 1 105 ? -4.054 7.157 -21.764 1.00 88.00 105 LEU A C 1
ATOM 857 O O . LEU A 1 105 ? -4.500 8.300 -21.708 1.00 88.00 105 LEU A O 1
ATOM 861 N N . LYS A 1 106 ? -4.804 6.133 -22.182 1.00 90.12 106 LYS A N 1
ATOM 862 C CA . LYS A 1 106 ? -6.239 6.299 -22.430 1.00 90.12 106 LYS A CA 1
ATOM 863 C C . LYS A 1 106 ? -6.946 6.656 -21.112 1.00 90.12 106 LYS A C 1
ATOM 865 O O . LYS A 1 106 ? -6.561 6.104 -20.076 1.00 90.12 106 LYS A O 1
ATOM 870 N N . PRO A 1 107 ? -8.023 7.464 -21.143 1.00 89.94 107 PRO A N 1
ATOM 871 C CA . PRO A 1 107 ? -8.767 7.845 -19.939 1.00 89.94 107 PRO A CA 1
ATOM 872 C C . PRO A 1 107 ? -9.172 6.661 -19.048 1.00 89.94 107 PRO A C 1
ATOM 874 O O . PRO A 1 107 ? -9.065 6.741 -17.829 1.00 89.94 107 PRO A O 1
ATOM 877 N N . ASP A 1 108 ? -9.558 5.523 -19.632 1.00 88.12 108 ASP A N 1
ATOM 878 C CA . ASP A 1 108 ? -9.929 4.324 -18.865 1.00 88.12 108 ASP A CA 1
ATOM 879 C C . ASP A 1 108 ? -8.750 3.726 -18.078 1.00 88.12 108 ASP A C 1
ATOM 881 O O . ASP A 1 108 ? -8.916 3.258 -16.951 1.00 88.12 108 ASP A O 1
ATOM 885 N N . MET A 1 109 ? -7.541 3.768 -18.647 1.00 87.81 109 MET A N 1
ATOM 886 C CA . MET A 1 109 ? -6.327 3.269 -17.994 1.00 87.81 109 MET A CA 1
ATOM 887 C C . MET A 1 109 ? -5.849 4.226 -16.902 1.00 87.81 109 MET A C 1
ATOM 889 O O . MET A 1 109 ? -5.477 3.771 -15.821 1.00 87.81 109 MET A O 1
ATOM 893 N N . GLN A 1 110 ? -5.914 5.539 -17.153 1.00 88.12 110 GLN A N 1
ATOM 894 C CA . GLN A 1 110 ? -5.667 6.566 -16.134 1.00 88.12 110 GLN A CA 1
ATOM 895 C C . GLN A 1 110 ? -6.626 6.384 -14.952 1.00 88.12 110 GLN A C 1
ATOM 897 O O . GLN A 1 110 ? -6.197 6.321 -13.801 1.00 88.12 110 GLN A O 1
ATOM 902 N N . ASN A 1 111 ? -7.921 6.211 -15.236 1.00 88.56 111 ASN A N 1
ATOM 903 C CA . ASN A 1 111 ? -8.942 5.974 -14.221 1.00 88.56 111 ASN A CA 1
ATOM 904 C C . ASN A 1 111 ? -8.640 4.726 -13.390 1.00 88.56 111 ASN A C 1
ATOM 906 O O . ASN A 1 111 ? -8.746 4.791 -12.168 1.00 88.56 111 ASN A O 1
ATOM 910 N N . LEU A 1 112 ? -8.218 3.622 -14.015 1.00 89.25 112 LEU A N 1
ATOM 911 C CA . LEU A 1 112 ? -7.815 2.414 -13.293 1.00 89.25 112 LEU A CA 1
ATOM 912 C C . LEU A 1 112 ? -6.635 2.684 -12.344 1.00 89.25 112 LEU A C 1
ATOM 914 O O . LEU A 1 112 ? -6.708 2.340 -11.167 1.00 89.25 112 LEU A O 1
ATOM 918 N N . ILE A 1 113 ? -5.573 3.331 -12.832 1.00 89.81 113 ILE A N 1
ATOM 919 C CA . ILE A 1 113 ? -4.380 3.666 -12.037 1.00 89.81 113 ILE A CA 1
ATOM 920 C C . ILE A 1 113 ? -4.747 4.564 -10.853 1.00 89.81 113 ILE A C 1
ATOM 922 O O . ILE A 1 113 ? -4.363 4.296 -9.711 1.00 89.81 113 ILE A O 1
ATOM 926 N N . TYR A 1 114 ? -5.514 5.625 -11.107 1.00 90.56 114 TYR A N 1
ATOM 927 C CA . TYR A 1 114 ? -5.951 6.547 -10.067 1.00 90.56 114 TYR A CA 1
ATOM 928 C C . TYR A 1 114 ? -6.882 5.885 -9.058 1.00 90.56 114 TYR A C 1
ATOM 930 O O . TYR A 1 114 ? -6.827 6.227 -7.875 1.00 90.56 114 TYR A O 1
ATOM 938 N N . LEU A 1 115 ? -7.718 4.948 -9.503 1.00 91.50 115 LEU A N 1
ATOM 939 C CA . LEU A 1 115 ? -8.619 4.207 -8.637 1.00 91.50 115 LEU A CA 1
ATOM 940 C C . LEU A 1 115 ? -7.855 3.225 -7.740 1.00 91.50 115 LEU A C 1
ATOM 942 O O . LEU A 1 115 ? -8.088 3.222 -6.534 1.00 91.50 115 LEU A O 1
ATOM 946 N N . SER A 1 116 ? -6.889 2.469 -8.271 1.00 91.88 116 SER A N 1
ATOM 947 C CA . SER A 1 116 ? -5.988 1.642 -7.450 1.00 91.88 116 SER A CA 1
ATOM 948 C C . SER A 1 116 ? -5.202 2.494 -6.451 1.00 91.88 116 SER A C 1
ATOM 950 O O . SER A 1 116 ? -5.108 2.149 -5.273 1.00 91.88 116 SER A O 1
ATOM 952 N N . GLY A 1 117 ? -4.710 3.666 -6.868 1.00 91.81 117 GLY A N 1
ATOM 953 C CA . GLY A 1 117 ? -4.080 4.630 -5.963 1.00 91.81 117 GLY A CA 1
ATOM 954 C C . GLY A 1 117 ? -5.005 5.081 -4.823 1.00 91.81 117 GLY A C 1
ATOM 955 O O . GLY A 1 117 ? -4.574 5.152 -3.667 1.00 91.81 117 GLY A O 1
ATOM 956 N N . ALA A 1 118 ? -6.279 5.333 -5.127 1.00 92.06 118 ALA A N 1
ATOM 957 C CA . ALA A 1 118 ? -7.293 5.671 -4.134 1.00 92.06 118 ALA A CA 1
ATOM 958 C C . ALA A 1 118 ? -7.594 4.508 -3.183 1.00 92.06 118 ALA A C 1
ATOM 960 O O . ALA A 1 118 ? -7.681 4.734 -1.976 1.00 92.06 118 ALA A O 1
ATOM 961 N N . TYR A 1 119 ? -7.670 3.269 -3.679 1.00 94.44 119 TYR A N 1
ATOM 962 C CA . TYR A 1 119 ? -7.840 2.082 -2.838 1.00 94.44 119 TYR A CA 1
ATOM 963 C C . TYR A 1 119 ? -6.683 1.893 -1.856 1.00 94.44 119 TYR A C 1
ATOM 965 O O . TYR A 1 119 ? -6.928 1.661 -0.673 1.00 94.44 119 TYR A O 1
ATOM 973 N N . ILE A 1 120 ? -5.432 2.076 -2.294 1.00 92.50 120 ILE A N 1
ATOM 974 C CA . ILE A 1 120 ? -4.264 2.003 -1.401 1.00 92.50 120 ILE A CA 1
ATOM 975 C C . ILE A 1 120 ? -4.411 3.008 -0.250 1.00 92.50 120 ILE A C 1
ATOM 977 O O . ILE A 1 120 ? -4.233 2.643 0.917 1.00 92.50 120 ILE A O 1
ATOM 981 N N . LYS A 1 121 ? -4.758 4.269 -0.550 1.00 91.38 121 LYS A N 1
ATOM 982 C CA . LYS A 1 121 ? -4.967 5.301 0.482 1.00 91.38 121 LYS A CA 1
ATOM 983 C C . LYS A 1 121 ? -6.141 4.959 1.393 1.00 91.38 121 LYS A C 1
ATOM 985 O O . LYS A 1 121 ? -6.012 5.082 2.608 1.00 91.38 121 LYS A O 1
ATOM 990 N N . PHE A 1 122 ? -7.255 4.520 0.816 1.00 93.62 122 PHE A N 1
ATOM 991 C CA . PHE A 1 122 ? -8.462 4.135 1.535 1.00 93.62 122 PHE A CA 1
ATOM 992 C C . PHE A 1 122 ? -8.166 3.013 2.535 1.00 93.62 122 PHE A C 1
ATOM 994 O O . PHE A 1 122 ? -8.318 3.215 3.740 1.00 93.62 122 PHE A O 1
ATOM 1001 N N . TYR A 1 123 ? -7.647 1.874 2.072 1.00 94.75 123 TYR A N 1
ATOM 1002 C CA . TYR A 1 123 ? -7.329 0.732 2.928 1.00 94.75 123 TYR A CA 1
ATOM 1003 C C . TYR A 1 123 ? -6.294 1.077 4.002 1.00 94.75 123 TYR A C 1
ATOM 1005 O O . TYR A 1 123 ? -6.464 0.695 5.161 1.00 94.75 123 TYR A O 1
ATOM 1013 N N . THR A 1 124 ? -5.273 1.871 3.662 1.00 92.19 124 THR A N 1
ATOM 1014 C CA . THR A 1 124 ? -4.279 2.336 4.642 1.00 92.19 124 THR A CA 1
ATOM 1015 C C . THR A 1 124 ? -4.937 3.189 5.731 1.00 92.19 124 THR A C 1
ATOM 1017 O O . THR A 1 124 ? -4.742 2.928 6.919 1.00 92.19 124 THR A O 1
ATOM 1020 N N . SER A 1 125 ? -5.769 4.163 5.354 1.00 92.38 125 SER A N 1
ATOM 1021 C CA . SER A 1 125 ? -6.471 5.034 6.304 1.00 92.38 125 SER A CA 1
ATOM 1022 C C . SER A 1 125 ? -7.433 4.259 7.203 1.00 92.38 125 SER A C 1
ATOM 1024 O O . SER A 1 125 ? -7.419 4.458 8.417 1.00 92.38 125 SER A O 1
ATOM 1026 N N . LEU A 1 126 ? -8.226 3.336 6.649 1.00 94.44 126 LEU A N 1
ATOM 1027 C CA . LEU A 1 126 ? -9.122 2.511 7.463 1.00 94.44 126 LEU A CA 1
ATOM 1028 C C . LEU A 1 126 ? -8.342 1.599 8.403 1.00 94.44 126 LEU A C 1
ATOM 1030 O O . LEU A 1 126 ? -8.707 1.496 9.572 1.00 94.44 126 LEU A O 1
ATOM 1034 N N . SER A 1 127 ? -7.271 0.957 7.925 1.00 95.12 127 SER A N 1
ATOM 1035 C CA . SER A 1 127 ? -6.458 0.090 8.780 1.00 95.12 127 SER A CA 1
ATOM 1036 C C . SER A 1 127 ? -5.902 0.864 9.973 1.00 95.12 127 SER A C 1
ATOM 1038 O O . SER A 1 127 ? -5.942 0.378 11.098 1.00 95.12 127 SER A O 1
ATOM 1040 N N . PHE A 1 128 ? -5.490 2.115 9.759 1.00 94.38 128 PHE A N 1
ATOM 1041 C CA . PHE A 1 128 ? -5.044 2.997 10.825 1.00 94.38 128 PHE A CA 1
ATOM 1042 C C . PHE A 1 128 ? -6.157 3.334 11.826 1.00 94.38 128 PHE A C 1
ATOM 1044 O O . PHE A 1 128 ? -5.919 3.300 13.033 1.00 94.38 128 PHE A O 1
ATOM 1051 N N . TYR A 1 129 ? -7.380 3.609 11.366 1.00 94.56 129 TYR A N 1
ATOM 1052 C CA . TYR A 1 129 ? -8.503 3.842 12.280 1.00 94.56 129 TYR A CA 1
ATOM 1053 C C . TYR A 1 129 ? -8.851 2.601 13.092 1.00 94.56 129 TYR A C 1
ATOM 1055 O O . TYR A 1 129 ? -9.012 2.701 14.305 1.00 94.56 129 TYR A O 1
ATOM 1063 N N . PHE A 1 130 ? -8.900 1.427 12.463 1.00 95.88 130 PHE A N 1
ATOM 1064 C CA . PHE A 1 130 ? -9.133 0.177 13.181 1.00 95.88 130 PHE A CA 1
ATOM 1065 C C . PHE A 1 130 ? -7.994 -0.165 14.144 1.00 95.88 130 PHE A C 1
ATOM 1067 O O . PHE A 1 130 ? -8.264 -0.699 15.216 1.00 95.88 130 PHE A O 1
ATOM 1074 N N . PHE A 1 131 ? -6.748 0.195 13.825 1.00 95.56 131 PHE A N 1
ATOM 1075 C CA . PHE A 1 131 ? -5.621 0.083 14.749 1.00 95.56 131 PHE A CA 1
ATOM 1076 C C . PHE A 1 131 ? -5.820 0.959 15.992 1.00 95.56 131 PHE A C 1
ATOM 1078 O O . PHE A 1 131 ? -5.747 0.448 17.107 1.00 95.56 131 PHE A O 1
ATOM 1085 N N . ILE A 1 132 ? -6.121 2.254 15.818 1.00 94.94 132 ILE A N 1
ATOM 1086 C CA . ILE A 1 132 ? -6.395 3.161 16.947 1.00 94.94 132 ILE A CA 1
ATOM 1087 C C . ILE A 1 132 ? -7.584 2.651 17.757 1.00 94.94 132 ILE A C 1
ATOM 1089 O O . ILE A 1 132 ? -7.516 2.606 18.980 1.00 94.94 132 ILE A O 1
ATOM 1093 N N . TYR A 1 133 ? -8.660 2.248 17.085 1.00 95.19 133 TYR A N 1
ATOM 1094 C CA . TYR A 1 133 ? -9.852 1.729 17.738 1.00 95.19 133 TYR A CA 1
ATOM 1095 C C . TYR A 1 133 ? -9.530 0.477 18.564 1.00 95.19 133 TYR A C 1
ATOM 1097 O O . TYR A 1 133 ? -9.811 0.452 19.757 1.00 95.19 133 TYR A O 1
ATOM 1105 N N . SER A 1 134 ? -8.836 -0.508 17.986 1.00 95.44 134 SER A N 1
ATOM 1106 C CA . SER A 1 134 ? -8.367 -1.703 18.705 1.00 95.44 134 SER A CA 1
ATOM 1107 C C . SER A 1 134 ? -7.502 -1.328 19.910 1.00 95.44 134 SER A C 1
ATOM 1109 O O . SER A 1 134 ? -7.661 -1.873 20.998 1.00 95.44 134 SER A O 1
ATOM 1111 N N . PHE A 1 135 ? -6.597 -0.363 19.740 1.00 94.50 135 PHE A N 1
ATOM 1112 C CA . PHE A 1 135 ? -5.722 0.108 20.807 1.00 94.50 135 PHE A CA 1
ATOM 1113 C C . PHE A 1 135 ? -6.503 0.760 21.956 1.00 94.50 135 PHE A C 1
ATOM 1115 O O . PHE A 1 135 ? -6.233 0.464 23.119 1.00 94.50 135 PHE A O 1
ATOM 1122 N N . LEU A 1 136 ? -7.513 1.582 21.654 1.00 93.75 136 LEU A N 1
ATOM 1123 C CA . LEU A 1 136 ? -8.412 2.146 22.665 1.00 93.75 136 LEU A CA 1
ATOM 1124 C C . LEU A 1 136 ? -9.171 1.047 23.414 1.00 93.75 136 LEU A C 1
ATOM 1126 O O . LEU A 1 136 ? -9.261 1.106 24.637 1.00 93.75 136 LEU A O 1
ATOM 1130 N N . GLN A 1 137 ? -9.646 0.012 22.716 1.00 93.94 137 GLN A N 1
ATOM 1131 C CA . GLN A 1 137 ? -10.307 -1.128 23.359 1.00 93.94 137 GLN A CA 1
ATOM 1132 C C . GLN A 1 137 ? -9.375 -1.887 24.306 1.00 93.94 137 GLN A C 1
ATOM 1134 O O . GLN A 1 137 ? -9.779 -2.257 25.407 1.00 93.94 137 GLN A O 1
ATOM 1139 N N . VAL A 1 138 ? -8.110 -2.074 23.921 1.00 94.25 138 VAL A N 1
ATOM 1140 C CA . VAL A 1 138 ? -7.095 -2.657 24.809 1.00 94.25 138 VAL A CA 1
ATOM 1141 C C . VAL A 1 138 ? -6.893 -1.783 26.046 1.00 94.25 138 VAL A C 1
ATOM 1143 O O . VAL A 1 138 ? -6.859 -2.318 27.151 1.00 94.25 138 VAL A O 1
ATOM 1146 N N . ILE A 1 139 ? -6.810 -0.457 25.893 1.00 92.81 139 ILE A N 1
ATOM 1147 C CA . ILE A 1 139 ? -6.705 0.462 27.037 1.00 92.81 139 ILE A CA 1
ATOM 1148 C C . ILE A 1 139 ? -7.922 0.322 27.954 1.00 92.81 139 ILE A C 1
ATOM 1150 O O . ILE A 1 139 ? -7.733 0.164 29.156 1.00 92.81 139 ILE A O 1
ATOM 1154 N N . PHE A 1 140 ? -9.145 0.322 27.418 1.00 89.75 140 PHE A N 1
ATOM 1155 C CA . PHE A 1 140 ? -10.358 0.175 28.227 1.00 89.75 140 PHE A CA 1
ATOM 1156 C C . PHE A 1 140 ? -10.375 -1.137 29.012 1.00 89.75 140 PHE A C 1
ATOM 1158 O O . PHE A 1 140 ? -10.632 -1.128 30.218 1.00 89.75 140 PHE A O 1
ATOM 1165 N N . LEU A 1 141 ? -10.032 -2.252 28.363 1.00 91.69 141 LEU A N 1
ATOM 1166 C CA . LEU A 1 141 ? -9.929 -3.549 29.030 1.00 91.69 141 LEU A CA 1
ATOM 1167 C C . LEU A 1 141 ? -8.847 -3.536 30.117 1.00 91.69 141 LEU A C 1
ATOM 1169 O O . LEU A 1 141 ? -9.101 -3.986 31.230 1.00 91.69 141 LEU A O 1
ATOM 1173 N N . LEU A 1 142 ? -7.663 -2.982 29.842 1.00 90.69 142 LEU A N 1
ATOM 1174 C CA . LEU A 1 142 ? -6.574 -2.897 30.821 1.00 90.69 142 LEU A CA 1
ATOM 1175 C C . LEU A 1 142 ? -6.922 -2.003 32.016 1.00 90.69 142 LEU A C 1
ATOM 1177 O O . LEU A 1 142 ? -6.633 -2.369 33.155 1.00 90.69 142 LEU A O 1
ATOM 1181 N N . SER A 1 143 ? -7.554 -0.853 31.777 1.00 88.69 143 SER A N 1
ATOM 1182 C CA . SER A 1 143 ? -8.038 0.029 32.841 1.00 88.69 143 SER A CA 1
ATOM 1183 C C . SER A 1 143 ? -9.049 -0.689 33.727 1.00 88.69 143 SER A C 1
ATOM 1185 O O . SER A 1 143 ? -8.959 -0.591 34.950 1.00 88.69 143 SER A O 1
ATOM 1187 N N . TYR A 1 144 ? -9.958 -1.460 33.129 1.00 86.06 144 TYR A N 1
ATOM 1188 C CA . TYR A 1 144 ? -10.925 -2.252 33.877 1.00 86.06 144 TYR A CA 1
ATOM 1189 C C . TYR A 1 144 ? -10.248 -3.326 34.738 1.00 86.06 144 TYR A C 1
ATOM 1191 O O . TYR A 1 144 ? -10.498 -3.387 35.939 1.00 86.06 144 TYR A O 1
ATOM 1199 N N . ILE A 1 145 ? -9.319 -4.101 34.162 1.00 87.31 145 ILE A N 1
ATOM 1200 C CA . ILE A 1 145 ? -8.531 -5.107 34.896 1.00 87.31 145 ILE A CA 1
ATOM 1201 C C . ILE A 1 145 ? -7.835 -4.472 36.100 1.00 87.31 145 ILE A C 1
ATOM 1203 O O . ILE A 1 145 ? -7.872 -5.021 37.199 1.00 87.31 145 ILE A O 1
ATOM 1207 N N . PHE A 1 146 ? -7.214 -3.307 35.909 1.00 86.88 146 PHE A N 1
ATOM 1208 C CA . PHE A 1 146 ? -6.493 -2.624 36.975 1.00 86.88 146 PHE A CA 1
ATOM 1209 C C . PHE A 1 146 ? -7.416 -2.184 38.120 1.00 86.88 146 PHE A C 1
ATOM 1211 O O . PHE A 1 146 ? -7.063 -2.355 39.288 1.00 86.88 146 PHE A O 1
ATOM 1218 N N . ILE A 1 147 ? -8.605 -1.662 37.798 1.00 85.62 147 ILE A N 1
ATOM 1219 C CA . ILE A 1 147 ? -9.623 -1.297 38.793 1.00 85.62 147 ILE A CA 1
ATOM 1220 C C . ILE A 1 147 ? -10.098 -2.547 39.543 1.00 85.62 147 ILE A C 1
ATOM 1222 O O . ILE A 1 147 ? -10.047 -2.569 40.769 1.00 85.62 147 ILE A O 1
ATOM 1226 N N . SER A 1 148 ? -10.447 -3.623 38.831 1.00 83.31 148 SER A N 1
ATOM 1227 C CA . SER A 1 148 ? -10.910 -4.866 39.459 1.00 83.31 148 SER A CA 1
ATOM 1228 C C . SER A 1 148 ? -9.858 -5.496 40.377 1.00 83.31 148 SER A C 1
ATOM 1230 O O . SER A 1 148 ? -10.191 -5.944 41.469 1.00 83.31 148 SER A O 1
ATOM 1232 N N . ILE A 1 149 ? -8.579 -5.502 39.982 1.00 82.88 149 ILE A N 1
ATOM 1233 C CA . ILE A 1 149 ? -7.488 -5.998 40.838 1.00 82.88 149 ILE A CA 1
ATOM 1234 C C . ILE A 1 149 ? -7.380 -5.159 42.113 1.00 82.88 149 ILE A C 1
ATOM 1236 O O . ILE A 1 149 ? -7.208 -5.709 43.202 1.00 82.88 149 ILE A O 1
ATOM 1240 N N . LYS A 1 150 ? -7.484 -3.831 41.994 1.00 83.50 150 LYS A N 1
ATOM 1241 C CA . LYS A 1 150 ? -7.436 -2.930 43.147 1.00 83.50 150 LYS A CA 1
ATOM 1242 C C . LYS A 1 150 ? -8.594 -3.199 44.114 1.00 83.50 150 LYS A C 1
ATOM 1244 O O . LYS A 1 150 ? -8.353 -3.247 45.317 1.00 83.50 150 LYS A O 1
ATOM 1249 N N . ASP A 1 151 ? -9.801 -3.415 43.601 1.00 81.06 151 ASP A N 1
ATOM 1250 C CA . ASP A 1 151 ? -10.989 -3.680 44.418 1.00 81.06 151 ASP A CA 1
ATOM 1251 C C . ASP A 1 151 ? -10.895 -5.033 45.147 1.00 81.06 151 ASP A C 1
ATOM 1253 O O . ASP A 1 151 ? -11.222 -5.124 46.333 1.00 81.06 151 ASP A O 1
ATOM 1257 N N . ILE A 1 152 ? -10.358 -6.067 44.488 1.00 78.75 152 ILE A N 1
ATOM 1258 C CA . ILE A 1 152 ? -10.111 -7.389 45.094 1.00 78.75 152 ILE A CA 1
ATOM 1259 C C . ILE A 1 152 ? -9.061 -7.305 46.204 1.00 78.75 152 ILE A C 1
ATOM 1261 O O . ILE A 1 152 ? -9.226 -7.899 47.263 1.00 78.75 152 ILE A O 1
ATOM 1265 N N . LEU A 1 153 ? -7.991 -6.528 46.010 1.00 78.94 153 LEU A N 1
ATOM 1266 C CA . LEU A 1 153 ? -6.969 -6.335 47.046 1.00 78.94 153 LEU A CA 1
ATOM 1267 C C . LEU A 1 153 ? -7.499 -5.587 48.281 1.00 78.94 153 LEU A C 1
ATOM 1269 O O . LEU A 1 153 ? -6.895 -5.677 49.349 1.00 78.94 153 LEU A O 1
ATOM 1273 N N . GLN A 1 154 ? -8.595 -4.836 48.145 1.00 79.81 154 GLN A N 1
ATOM 1274 C CA . GLN A 1 154 ? -9.191 -4.048 49.227 1.00 79.81 154 GLN A CA 1
ATOM 1275 C C . GLN A 1 154 ? -10.374 -4.743 49.910 1.00 79.81 154 GLN A C 1
ATOM 1277 O O . GLN A 1 154 ? -10.721 -4.374 51.034 1.00 79.81 154 GLN A O 1
ATOM 1282 N N . THR A 1 155 ? -10.982 -5.749 49.277 1.00 69.81 155 THR A N 1
ATOM 1283 C CA . THR A 1 155 ? -12.117 -6.488 49.838 1.00 69.81 155 THR A CA 1
ATOM 1284 C C . THR A 1 155 ? -11.656 -7.834 50.421 1.00 69.81 155 THR A C 1
ATOM 1286 O O . THR A 1 155 ? -11.102 -8.664 49.711 1.00 69.81 155 THR A O 1
ATOM 1289 N N . PRO A 1 156 ? -11.862 -8.097 51.729 1.00 57.69 156 PRO A N 1
ATOM 1290 C CA . PRO A 1 156 ? -11.350 -9.305 52.394 1.00 57.69 156 PRO A CA 1
ATOM 1291 C C . PRO A 1 156 ? -12.135 -10.587 52.060 1.00 57.69 156 PRO A C 1
ATOM 1293 O O . PRO A 1 156 ? -11.805 -11.668 52.547 1.00 57.69 156 PRO A O 1
ATOM 1296 N N . THR A 1 157 ? -13.186 -10.492 51.250 1.00 60.09 157 THR A N 1
ATOM 1297 C CA . THR A 1 157 ? -13.945 -11.637 50.744 1.00 60.09 157 THR A CA 1
ATOM 1298 C C . THR A 1 157 ? -13.296 -12.118 49.456 1.00 60.09 157 THR A C 1
ATOM 1300 O O . THR A 1 157 ? -13.193 -11.332 48.528 1.00 60.09 157 THR A O 1
ATOM 1303 N N . GLY A 1 158 ? -12.855 -13.379 49.415 1.00 57.62 158 GLY A N 1
ATOM 1304 C CA . GLY A 1 158 ? -12.037 -13.978 48.350 1.00 57.62 158 GLY A CA 1
ATOM 1305 C C . GLY A 1 158 ? -12.681 -14.070 46.961 1.00 57.62 158 GLY A C 1
ATOM 1306 O O . GLY A 1 158 ? -12.822 -15.169 46.424 1.00 57.62 158 GLY A O 1
ATOM 1307 N N . SER A 1 159 ? -13.032 -12.929 46.373 1.00 59.28 159 SER A N 1
ATOM 1308 C CA . SER A 1 159 ? -13.359 -12.754 44.963 1.00 59.28 159 SER A CA 1
ATOM 1309 C C . SER A 1 159 ? -12.149 -13.185 44.136 1.00 59.28 159 SER A C 1
ATOM 1311 O O . SER A 1 159 ? -11.109 -12.530 44.060 1.00 59.28 159 SER A O 1
ATOM 1313 N N . GLY A 1 160 ? -12.242 -14.402 43.604 1.00 69.12 160 GLY A N 1
ATOM 1314 C CA . GLY A 1 160 ? -11.161 -15.031 42.865 1.00 69.12 160 GLY A CA 1
ATOM 1315 C C . GLY A 1 160 ? -10.965 -14.414 41.481 1.00 69.12 160 GLY A C 1
ATOM 1316 O O . GLY A 1 160 ? -11.830 -13.734 40.935 1.00 69.12 160 GLY A O 1
ATOM 1317 N N . VAL A 1 161 ? -9.843 -14.764 40.848 1.00 72.38 161 VAL A N 1
ATOM 1318 C CA . VAL A 1 161 ? -9.490 -14.394 39.461 1.00 72.38 161 VAL A CA 1
ATOM 1319 C C . VAL A 1 161 ? -10.619 -14.693 38.452 1.00 72.38 161 VAL A C 1
ATOM 1321 O O . VAL A 1 161 ? -10.734 -14.014 37.434 1.00 72.38 161 VAL A O 1
ATOM 1324 N N . GLY A 1 162 ? -11.487 -15.671 38.738 1.00 73.94 162 GLY A N 1
ATOM 1325 C CA . GLY A 1 162 ? -12.642 -16.016 37.902 1.00 73.94 162 GLY A CA 1
ATOM 1326 C C . GLY A 1 162 ? -13.685 -14.899 37.748 1.00 73.94 162 GLY A C 1
ATOM 1327 O O . GLY A 1 162 ? -14.239 -14.754 36.659 1.00 73.94 162 GLY A O 1
ATOM 1328 N N . GLU A 1 163 ? -13.916 -14.071 38.773 1.00 76.19 163 GLU A N 1
ATOM 1329 C CA . GLU A 1 163 ? -14.848 -12.933 38.668 1.00 76.19 163 GLU A CA 1
ATOM 1330 C C . GLU A 1 163 ? -14.297 -11.836 37.755 1.00 76.19 163 GLU A C 1
ATOM 1332 O O . GLU A 1 163 ? -15.042 -11.282 36.950 1.00 76.19 163 GLU A O 1
ATOM 1337 N N . ILE A 1 164 ? -12.982 -11.587 37.788 1.00 77.94 164 ILE A N 1
ATOM 1338 C CA . ILE A 1 164 ? -12.323 -10.653 36.860 1.00 77.94 164 ILE A CA 1
ATOM 1339 C C . ILE A 1 164 ? -12.556 -11.103 35.414 1.00 77.94 164 ILE A C 1
ATOM 1341 O O . ILE A 1 164 ? -12.927 -10.298 34.563 1.00 77.94 164 ILE A O 1
ATOM 1345 N N . PHE A 1 165 ? -12.376 -12.399 35.137 1.00 77.25 165 PHE A N 1
ATOM 1346 C CA . PHE A 1 165 ? -12.595 -12.956 33.802 1.00 77.25 165 PHE A CA 1
ATOM 1347 C C . PHE A 1 165 ? -14.046 -12.814 33.340 1.00 77.25 165 PHE A C 1
ATOM 1349 O O . PHE A 1 165 ? -14.274 -12.334 32.233 1.00 77.25 165 PHE A O 1
ATOM 1356 N N . LEU A 1 166 ? -15.026 -13.190 34.167 1.00 78.19 166 LEU A N 1
ATOM 1357 C CA . LEU A 1 166 ? -16.446 -13.051 33.819 1.00 78.19 166 LEU A CA 1
ATOM 1358 C C . LEU A 1 166 ? -16.821 -11.590 33.550 1.00 78.19 166 LEU A C 1
ATOM 1360 O O . LEU A 1 166 ? -17.495 -11.298 32.562 1.00 78.19 166 LEU A O 1
ATOM 1364 N N . ASN A 1 167 ? -16.315 -10.671 34.368 1.00 78.00 167 ASN A N 1
ATOM 1365 C CA . ASN A 1 167 ? -16.585 -9.247 34.229 1.00 78.00 167 ASN A CA 1
ATOM 1366 C C . ASN A 1 167 ? -15.939 -8.629 32.977 1.00 78.00 167 ASN A C 1
ATOM 1368 O O . ASN A 1 167 ? -16.502 -7.700 32.397 1.00 78.00 167 ASN A O 1
ATOM 1372 N N . LEU A 1 168 ? -14.803 -9.159 32.504 1.00 82.12 168 LEU A N 1
ATOM 1373 C CA . LEU A 1 168 ? -14.202 -8.743 31.230 1.00 82.12 168 LEU A CA 1
ATOM 1374 C C . LEU A 1 168 ? -15.088 -9.076 30.028 1.00 82.12 168 LEU A C 1
ATOM 1376 O O . LEU A 1 168 ? -15.201 -8.264 29.111 1.00 82.12 168 LEU A O 1
ATOM 1380 N N . PHE A 1 169 ? -15.744 -10.240 30.032 1.00 84.31 169 PHE A N 1
ATOM 1381 C CA . PHE A 1 169 ? -16.687 -10.621 28.972 1.00 84.31 169 PHE A CA 1
ATOM 1382 C C . PHE A 1 169 ? -17.978 -9.797 28.994 1.00 84.31 169 PHE A C 1
ATOM 1384 O O . PHE A 1 169 ? -18.661 -9.710 27.974 1.00 84.31 169 PHE A O 1
ATOM 1391 N N . GLN A 1 170 ? -18.302 -9.187 30.134 1.00 86.56 170 GLN A N 1
ATOM 1392 C CA . GLN A 1 170 ? -19.470 -8.326 30.297 1.00 86.56 170 GLN A CA 1
ATOM 1393 C C . GLN A 1 170 ? -19.201 -6.865 29.931 1.00 86.56 170 GLN A C 1
ATOM 1395 O O . GLN A 1 170 ? -20.156 -6.100 29.830 1.00 86.56 170 GLN A O 1
ATOM 1400 N N . GLN A 1 171 ? -17.942 -6.463 29.711 1.00 90.44 171 GLN A N 1
ATOM 1401 C CA . GLN A 1 171 ? -17.639 -5.106 29.263 1.00 90.44 171 GLN A CA 1
ATOM 1402 C C . GLN A 1 171 ? -18.253 -4.850 27.894 1.00 90.44 171 GLN A C 1
ATOM 1404 O O . GLN A 1 171 ? -18.076 -5.645 26.969 1.00 90.44 171 GLN A O 1
ATOM 1409 N N . GLN A 1 172 ? -18.947 -3.724 27.769 1.00 92.38 172 GLN A N 1
ATOM 1410 C CA . GLN A 1 172 ? -19.624 -3.335 26.543 1.00 92.38 172 GLN A CA 1
ATOM 1411 C C . GLN A 1 172 ? -19.023 -2.051 25.980 1.00 92.38 172 GLN A C 1
ATOM 1413 O O . GLN A 1 172 ? -18.647 -1.137 26.710 1.00 92.38 172 GLN A O 1
ATOM 1418 N N . THR A 1 173 ? -18.922 -1.995 24.658 1.00 91.25 173 THR A N 1
ATOM 1419 C CA . THR A 1 173 ? -18.551 -0.799 23.913 1.00 91.25 173 THR A CA 1
ATOM 1420 C C . THR A 1 173 ? -19.796 -0.236 23.235 1.00 91.25 173 THR A C 1
ATOM 1422 O O . THR A 1 173 ? -20.459 -0.986 22.508 1.00 91.25 173 THR A O 1
ATOM 1425 N N . PRO A 1 174 ? -20.080 1.070 23.385 1.00 90.50 174 PRO A N 1
ATOM 1426 C CA . PRO A 1 174 ? -21.118 1.716 22.605 1.00 90.50 174 PRO A CA 1
ATOM 1427 C C . PRO A 1 174 ? -20.734 1.741 21.123 1.00 90.50 174 PRO A C 1
ATOM 1429 O O . PRO A 1 174 ? -19.619 2.097 20.735 1.00 90.50 174 PRO A O 1
ATOM 1432 N N . LEU A 1 175 ? -21.691 1.383 20.287 1.00 88.19 175 LEU A N 1
ATOM 1433 C CA . LEU A 1 175 ? -21.665 1.535 18.848 1.00 88.19 175 LEU A CA 1
ATOM 1434 C C . LEU A 1 175 ? -22.683 2.585 18.423 1.00 88.19 175 LEU A C 1
ATOM 1436 O O . LEU A 1 175 ? -23.579 3.000 19.160 1.00 88.19 175 LEU A O 1
ATOM 1440 N N . LEU A 1 176 ? -22.532 3.023 17.181 1.00 85.25 176 LEU A N 1
ATOM 1441 C CA . LEU A 1 176 ? -23.401 4.028 16.612 1.00 85.25 176 LEU A CA 1
ATOM 1442 C C . LEU A 1 176 ? -24.866 3.548 16.579 1.00 85.25 176 LEU A C 1
ATOM 1444 O O . LEU A 1 176 ? -25.153 2.400 16.240 1.00 85.25 176 LEU A O 1
ATOM 1448 N N . GLY A 1 177 ? -25.791 4.442 16.943 1.00 80.94 177 GLY A N 1
ATOM 1449 C CA . GLY A 1 177 ? -27.211 4.113 17.107 1.00 80.94 177 GLY A CA 1
ATOM 1450 C C . GLY A 1 177 ? -27.590 3.598 18.500 1.00 80.94 177 GLY A C 1
ATOM 1451 O O . GLY A 1 177 ? -28.698 3.094 18.661 1.00 80.94 177 GLY A O 1
ATOM 1452 N N . GLY A 1 178 ? -26.701 3.723 19.493 1.00 83.38 178 GLY A N 1
ATOM 1453 C CA . GLY A 1 178 ? -26.969 3.345 20.886 1.00 83.38 178 GLY A CA 1
ATOM 1454 C C . GLY A 1 178 ? -26.965 1.837 21.137 1.00 83.38 178 GLY A C 1
ATOM 1455 O O . GLY A 1 178 ? -27.479 1.387 22.154 1.00 83.38 178 GLY A O 1
ATOM 1456 N N . THR A 1 179 ? -26.424 1.054 20.203 1.00 87.56 179 THR A N 1
ATOM 1457 C CA . THR A 1 179 ? -26.225 -0.385 20.405 1.00 87.56 179 THR A CA 1
ATOM 1458 C C . THR A 1 179 ? -24.949 -0.614 21.200 1.00 87.56 179 THR A C 1
ATOM 1460 O O . THR A 1 179 ? -23.995 0.142 21.069 1.00 87.56 179 THR A O 1
ATOM 1463 N N . GLU A 1 180 ? -24.914 -1.655 22.021 1.00 92.69 180 GLU A N 1
ATOM 1464 C CA . GLU A 1 180 ? -23.753 -1.985 22.844 1.00 92.69 180 GLU A CA 1
ATOM 1465 C C . GLU A 1 180 ? -23.306 -3.410 22.506 1.00 92.69 180 GLU A C 1
ATOM 1467 O O . GLU A 1 180 ? -24.124 -4.331 22.450 1.00 92.69 180 GLU A O 1
ATOM 1472 N N . LEU A 1 181 ? -22.015 -3.596 22.218 1.00 92.88 181 LEU A N 1
ATOM 1473 C CA . LEU A 1 181 ? -21.436 -4.912 21.925 1.00 92.88 181 LEU A CA 1
ATOM 1474 C C . LEU A 1 181 ? -20.321 -5.255 22.909 1.00 92.88 181 LEU A C 1
ATOM 1476 O O . LEU A 1 181 ? -19.625 -4.347 23.362 1.00 92.88 181 LEU A O 1
ATOM 1480 N N . PRO A 1 182 ? -20.075 -6.549 23.189 1.00 94.38 182 PRO A N 1
ATOM 1481 C CA . PRO A 1 182 ? -18.961 -6.955 24.035 1.00 94.38 182 PRO A CA 1
ATOM 1482 C C . PRO A 1 182 ? -17.625 -6.391 23.534 1.00 94.38 182 PRO A C 1
ATOM 1484 O O . PRO A 1 182 ? -17.254 -6.588 22.374 1.00 94.38 182 PRO A O 1
ATOM 1487 N N . THR A 1 183 ? -16.872 -5.734 24.414 1.00 94.12 183 THR A N 1
ATOM 1488 C CA . THR A 1 183 ? -15.610 -5.053 24.084 1.00 94.12 183 THR A CA 1
ATOM 1489 C C . THR A 1 183 ? -14.557 -6.008 23.520 1.00 94.12 183 THR A C 1
ATOM 1491 O O . THR A 1 183 ? -13.791 -5.655 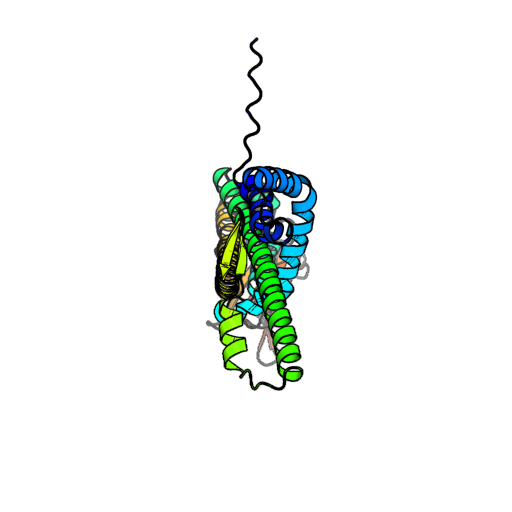22.627 1.00 94.12 183 THR A O 1
ATOM 1494 N N . LEU A 1 184 ? -14.535 -7.259 23.987 1.00 93.12 184 LEU A N 1
ATOM 1495 C CA . LEU A 1 184 ? -13.640 -8.280 23.437 1.00 93.12 184 LEU A CA 1
ATOM 1496 C C . LEU A 1 184 ? -13.983 -8.612 21.973 1.00 93.12 184 LEU A C 1
ATOM 1498 O O . LEU A 1 184 ? -13.089 -8.810 21.151 1.00 93.12 184 LEU A O 1
ATOM 1502 N N . LEU A 1 185 ? -15.278 -8.656 21.642 1.00 94.12 185 LEU A N 1
ATOM 1503 C CA . LEU A 1 185 ? -15.746 -8.937 20.288 1.00 94.12 185 LEU A CA 1
ATOM 1504 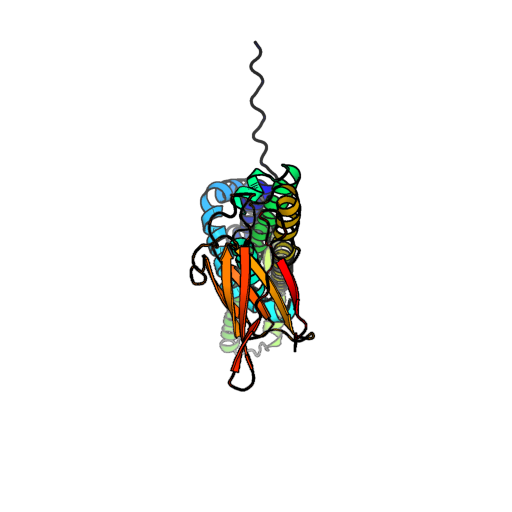C C . LEU A 1 185 ? -15.409 -7.776 19.348 1.00 94.12 185 LEU A C 1
ATOM 1506 O O . LEU A 1 185 ? -14.893 -8.006 18.256 1.00 94.12 185 LEU A O 1
ATOM 1510 N N . THR A 1 186 ? -15.649 -6.534 19.773 1.00 94.81 186 THR A N 1
ATOM 1511 C CA . THR A 1 186 ? -15.302 -5.345 18.980 1.00 94.81 186 THR A CA 1
ATOM 1512 C C . THR A 1 186 ? -13.790 -5.215 18.795 1.00 94.81 186 THR A C 1
ATOM 1514 O O . THR A 1 186 ? -13.345 -4.884 17.694 1.00 94.81 186 THR A O 1
ATOM 1517 N N . LEU A 1 187 ? -12.985 -5.549 19.812 1.00 95.75 187 LEU A N 1
ATOM 1518 C CA . LEU A 1 187 ? -11.527 -5.642 19.707 1.00 95.75 187 LEU A CA 1
ATOM 1519 C C . LEU A 1 187 ? -11.099 -6.685 18.665 1.00 95.75 187 LEU A C 1
ATOM 1521 O O . LEU A 1 187 ? -10.277 -6.388 17.803 1.00 95.75 187 LEU A O 1
ATOM 1525 N N . LEU A 1 188 ? -11.670 -7.892 18.705 1.00 95.75 188 LEU A N 1
ATOM 1526 C CA . LEU A 1 188 ? -11.327 -8.943 17.746 1.00 95.75 188 LEU A CA 1
ATOM 1527 C C . LEU A 1 188 ? -11.697 -8.536 16.315 1.00 95.75 188 LEU A C 1
ATOM 1529 O O . LEU A 1 188 ? -10.870 -8.647 15.412 1.00 95.75 188 LEU A O 1
ATOM 1533 N N . ILE A 1 189 ? -12.918 -8.030 16.111 1.00 95.88 189 ILE A N 1
ATOM 1534 C CA . ILE A 1 189 ? -13.396 -7.582 14.796 1.00 95.88 189 ILE A CA 1
ATOM 1535 C C . ILE A 1 189 ? -12.504 -6.464 14.257 1.00 95.88 189 ILE A C 1
ATOM 1537 O O . ILE A 1 189 ? -12.095 -6.516 13.101 1.00 95.88 189 ILE A O 1
ATOM 1541 N N . SER A 1 190 ? -12.174 -5.471 15.083 1.00 96.31 190 SER A N 1
ATOM 1542 C CA . SER A 1 190 ? -11.327 -4.354 14.658 1.00 96.31 190 SER A CA 1
ATOM 1543 C C . SER A 1 190 ? -9.891 -4.778 14.354 1.00 96.31 190 SER A C 1
ATOM 1545 O O . SER A 1 190 ? -9.348 -4.347 13.337 1.00 96.31 190 SER A O 1
ATOM 1547 N N . ALA A 1 191 ? -9.303 -5.683 15.139 1.00 94.81 191 ALA A N 1
ATOM 1548 C CA . ALA A 1 191 ? -7.974 -6.224 14.866 1.00 94.81 191 ALA A CA 1
ATOM 1549 C C . ALA A 1 191 ? -7.939 -7.049 13.565 1.00 94.81 191 ALA A C 1
ATOM 1551 O O . ALA A 1 191 ? -7.020 -6.893 12.756 1.00 94.81 191 ALA A O 1
ATOM 1552 N N . VAL A 1 192 ? -8.956 -7.887 13.323 1.00 95.44 192 VAL A N 1
ATOM 1553 C CA . VAL A 1 192 ? -9.085 -8.667 12.079 1.00 95.44 192 VAL A CA 1
ATOM 1554 C C . VAL A 1 192 ? -9.319 -7.747 10.881 1.00 95.44 192 VAL A C 1
ATOM 1556 O O . VAL A 1 192 ? -8.647 -7.895 9.861 1.00 95.44 192 VAL A O 1
ATOM 1559 N N . ALA A 1 193 ? -10.214 -6.764 11.003 1.00 95.88 193 ALA A N 1
ATOM 1560 C CA . ALA A 1 193 ? -10.480 -5.790 9.950 1.00 95.88 193 ALA A CA 1
ATOM 1561 C C . ALA A 1 193 ? -9.219 -4.990 9.602 1.00 95.88 193 ALA A C 1
ATOM 1563 O O . ALA A 1 193 ? -8.866 -4.899 8.428 1.00 95.88 193 ALA A O 1
ATOM 1564 N N . MET A 1 194 ? -8.499 -4.479 10.610 1.00 94.88 194 MET A N 1
ATOM 1565 C CA . MET A 1 194 ? -7.201 -3.823 10.430 1.00 94.88 194 MET A CA 1
ATOM 1566 C C . MET A 1 194 ? -6.259 -4.709 9.611 1.00 94.88 194 MET A C 1
ATOM 1568 O O . MET A 1 194 ? -5.712 -4.250 8.612 1.00 94.88 194 MET A O 1
ATOM 1572 N N . TYR A 1 195 ? -6.092 -5.972 10.008 1.00 92.31 195 TYR A N 1
ATOM 1573 C CA . TYR A 1 195 ? -5.207 -6.907 9.320 1.00 92.31 195 TYR A CA 1
ATOM 1574 C C . TYR A 1 195 ? -5.605 -7.121 7.851 1.00 92.31 195 TYR A C 1
ATOM 1576 O O . TYR A 1 195 ? -4.765 -6.991 6.960 1.00 92.31 195 TYR A O 1
ATOM 1584 N N . MET A 1 196 ? -6.885 -7.400 7.584 1.00 94.19 196 MET A N 1
ATOM 1585 C CA . MET A 1 196 ? -7.378 -7.621 6.221 1.00 94.19 196 MET A CA 1
ATOM 1586 C C . MET A 1 196 ? -7.178 -6.388 5.338 1.00 94.19 196 MET A C 1
ATOM 1588 O O . MET A 1 196 ? -6.768 -6.514 4.188 1.00 94.19 196 MET A O 1
ATOM 1592 N N . LEU A 1 197 ? -7.421 -5.191 5.874 1.00 95.06 197 LEU A N 1
ATOM 1593 C CA . LEU A 1 197 ? -7.228 -3.937 5.147 1.00 95.06 197 LEU A CA 1
ATOM 1594 C C . LEU A 1 197 ? -5.756 -3.693 4.805 1.00 95.06 197 LEU A C 1
ATOM 1596 O O . LEU A 1 197 ? -5.454 -3.230 3.709 1.00 95.06 197 LEU A O 1
ATOM 1600 N N . VAL A 1 198 ? -4.834 -4.038 5.706 1.00 92.12 198 VAL A N 1
ATOM 1601 C CA . VAL A 1 198 ? -3.393 -3.949 5.434 1.00 92.12 198 VAL A CA 1
ATOM 1602 C C . VAL A 1 198 ? -2.997 -4.882 4.296 1.00 92.12 198 VAL A C 1
ATOM 1604 O O . VAL A 1 198 ? -2.298 -4.448 3.382 1.00 92.12 198 VAL A O 1
ATOM 1607 N N . ASP A 1 199 ? -3.459 -6.134 4.312 1.00 90.81 199 ASP A N 1
ATOM 1608 C CA . ASP A 1 199 ? -3.163 -7.087 3.236 1.00 90.81 199 ASP A CA 1
ATOM 1609 C C . ASP A 1 199 ? -3.721 -6.612 1.884 1.00 90.81 199 ASP A C 1
ATOM 1611 O O . ASP A 1 199 ? -3.005 -6.633 0.882 1.00 90.81 199 ASP A O 1
ATOM 1615 N N . GLN A 1 200 ? -4.949 -6.080 1.864 1.00 93.94 200 GLN A N 1
ATOM 1616 C CA . GLN A 1 200 ? -5.542 -5.502 0.652 1.00 93.94 200 GLN A CA 1
ATOM 1617 C C . GLN A 1 200 ? -4.772 -4.271 0.156 1.00 93.94 200 GLN A C 1
ATOM 1619 O O . GLN A 1 200 ? -4.515 -4.148 -1.040 1.00 93.94 200 GLN A O 1
ATOM 1624 N N . ALA A 1 201 ? -4.322 -3.391 1.057 1.00 92.50 201 ALA A N 1
ATOM 1625 C CA . ALA A 1 201 ? -3.474 -2.257 0.688 1.00 92.50 201 ALA A CA 1
ATOM 1626 C C . ALA A 1 201 ? -2.154 -2.718 0.047 1.00 92.50 201 ALA A C 1
ATOM 1628 O O . ALA A 1 201 ? -1.711 -2.132 -0.940 1.00 92.50 201 ALA A O 1
ATOM 1629 N N . GLN A 1 202 ? -1.529 -3.773 0.584 1.00 90.44 202 GLN A N 1
ATOM 1630 C CA . GLN A 1 202 ? -0.305 -4.353 0.022 1.00 90.44 202 GLN A CA 1
ATOM 1631 C C . GLN A 1 202 ? -0.552 -5.006 -1.341 1.00 90.44 202 GLN A C 1
ATOM 1633 O O . GLN A 1 202 ? 0.287 -4.885 -2.232 1.00 90.44 202 GLN A O 1
ATOM 1638 N N . LEU A 1 203 ? -1.689 -5.682 -1.513 1.00 91.50 203 LEU A N 1
ATOM 1639 C CA . LEU A 1 203 ? -2.069 -6.311 -2.773 1.00 91.50 203 LEU A CA 1
ATOM 1640 C C . LEU A 1 203 ? -2.299 -5.271 -3.874 1.00 91.50 203 LEU A C 1
ATOM 1642 O O . LEU A 1 203 ? -1.708 -5.396 -4.942 1.00 91.50 203 LEU A O 1
ATOM 1646 N N . GLU A 1 204 ? -3.066 -4.215 -3.603 1.00 93.38 204 GLU A N 1
ATOM 1647 C CA . GLU A 1 204 ? -3.253 -3.105 -4.550 1.00 93.38 204 GLU A CA 1
ATOM 1648 C C . GLU A 1 204 ? -1.927 -2.414 -4.880 1.00 93.38 204 GLU A C 1
ATOM 1650 O O . GLU A 1 204 ? -1.659 -2.076 -6.032 1.00 93.38 204 GLU A O 1
ATOM 1655 N N . TYR A 1 205 ? -1.044 -2.263 -3.889 1.00 92.19 205 TYR A N 1
ATOM 1656 C CA . TYR A 1 205 ? 0.289 -1.714 -4.119 1.00 92.19 205 TYR A CA 1
ATOM 1657 C C . TYR A 1 205 ? 1.109 -2.575 -5.087 1.00 92.19 205 TYR A C 1
ATOM 1659 O O . TYR A 1 205 ? 1.744 -2.033 -5.989 1.00 92.19 205 TYR A O 1
ATOM 1667 N N . LEU A 1 206 ? 1.083 -3.902 -4.932 1.00 90.38 206 LEU A N 1
ATOM 1668 C CA . LEU A 1 206 ? 1.752 -4.841 -5.839 1.00 90.38 206 LEU A CA 1
ATOM 1669 C C . LEU A 1 206 ? 1.127 -4.842 -7.233 1.00 90.38 206 LEU A C 1
ATOM 1671 O O . LEU A 1 206 ? 1.848 -4.872 -8.227 1.00 90.38 206 LEU A O 1
ATOM 1675 N N . LEU A 1 207 ? -0.202 -4.794 -7.323 1.00 92.00 207 LEU A N 1
ATOM 1676 C CA . LEU A 1 207 ? -0.887 -4.702 -8.610 1.00 92.00 207 LEU A CA 1
ATOM 1677 C C . LEU A 1 207 ? -0.492 -3.429 -9.354 1.00 92.00 207 LEU A C 1
ATOM 1679 O O . LEU A 1 207 ? -0.354 -3.452 -10.574 1.00 92.00 207 LEU A O 1
ATOM 1683 N N . LEU A 1 208 ? -0.277 -2.334 -8.628 1.00 92.69 208 LEU A N 1
ATOM 1684 C CA . LEU A 1 208 ? 0.053 -1.045 -9.212 1.00 92.69 208 LEU A CA 1
ATOM 1685 C C . LEU A 1 208 ? 1.547 -0.917 -9.554 1.00 92.69 208 LEU A C 1
ATOM 1687 O O . LEU A 1 208 ? 1.882 -0.612 -10.699 1.00 92.69 208 LEU A O 1
ATOM 1691 N N . PHE A 1 209 ? 2.429 -1.177 -8.584 1.00 91.44 209 PHE A N 1
ATOM 1692 C CA . PHE A 1 209 ? 3.874 -0.902 -8.642 1.00 91.44 209 PHE A CA 1
ATOM 1693 C C . PHE A 1 209 ? 4.769 -2.141 -8.661 1.00 91.44 209 PHE A C 1
ATOM 1695 O O . PHE A 1 209 ? 5.984 -2.001 -8.789 1.00 91.44 209 PHE A O 1
ATOM 1702 N N . GLY A 1 210 ? 4.212 -3.338 -8.486 1.00 86.44 210 GLY A N 1
ATOM 1703 C CA . GLY A 1 210 ? 5.004 -4.560 -8.478 1.00 86.44 210 GLY A CA 1
ATOM 1704 C C . GLY A 1 210 ? 5.659 -4.835 -9.827 1.00 86.44 210 GLY A C 1
ATOM 1705 O O . GLY A 1 210 ? 5.325 -4.228 -10.850 1.00 86.44 210 GLY A O 1
ATOM 1706 N N . LYS A 1 211 ? 6.583 -5.799 -9.859 1.00 77.25 211 LYS A N 1
ATOM 1707 C CA . LYS A 1 211 ? 7.144 -6.283 -11.128 1.00 77.25 211 LYS A CA 1
ATOM 1708 C C . LYS A 1 211 ? 6.008 -6.822 -12.009 1.00 77.25 211 LYS A C 1
ATOM 1710 O O . LYS A 1 211 ? 5.298 -7.737 -11.596 1.00 77.25 211 LYS A O 1
ATOM 1715 N N . ASN A 1 212 ? 5.837 -6.281 -13.219 1.00 81.06 212 ASN A N 1
ATOM 1716 C CA . ASN A 1 212 ? 4.666 -6.519 -14.079 1.00 81.06 212 ASN A CA 1
ATOM 1717 C C . ASN A 1 212 ? 3.322 -6.013 -13.505 1.00 81.06 212 ASN A C 1
ATOM 1719 O O . ASN A 1 212 ? 2.254 -6.535 -13.857 1.00 81.06 212 ASN A O 1
ATOM 1723 N N . GLY A 1 213 ? 3.354 -5.015 -12.624 1.00 89.94 213 GLY A N 1
ATOM 1724 C CA . GLY A 1 213 ? 2.181 -4.252 -12.208 1.00 89.94 213 GLY A CA 1
ATOM 1725 C C . GLY A 1 213 ? 1.623 -3.397 -13.349 1.00 89.94 213 GLY A C 1
ATOM 1726 O O . GLY A 1 213 ? 2.166 -3.373 -14.456 1.00 89.94 213 GLY A O 1
ATOM 1727 N N . HIS A 1 214 ? 0.521 -2.696 -13.094 1.00 91.12 214 HIS A N 1
ATOM 1728 C CA . HIS A 1 214 ? -0.145 -1.848 -14.080 1.00 91.12 214 HIS A CA 1
ATOM 1729 C C . HIS A 1 214 ? 0.790 -0.775 -14.637 1.00 91.12 214 HIS A C 1
ATOM 1731 O O . HIS A 1 214 ? 0.851 -0.622 -15.855 1.00 91.12 214 HIS A O 1
ATOM 1737 N N . TYR A 1 215 ? 1.566 -0.097 -13.785 1.00 89.88 215 TYR A N 1
ATOM 1738 C CA . TYR A 1 215 ? 2.502 0.926 -14.255 1.00 89.88 215 TYR A CA 1
ATOM 1739 C C . TYR A 1 215 ? 3.551 0.357 -15.201 1.00 89.88 215 TYR A C 1
ATOM 1741 O O . TYR A 1 215 ? 3.688 0.851 -16.314 1.00 89.88 215 TYR A O 1
ATOM 1749 N N . ASP A 1 216 ? 4.256 -0.695 -14.789 1.00 88.88 216 ASP A N 1
ATOM 1750 C CA . ASP A 1 216 ? 5.314 -1.296 -15.602 1.00 88.88 216 ASP A CA 1
ATOM 1751 C C . ASP A 1 216 ? 4.760 -1.862 -16.922 1.00 88.88 216 ASP A C 1
ATOM 1753 O O . ASP A 1 216 ? 5.315 -1.613 -17.989 1.00 88.88 216 ASP A O 1
ATOM 1757 N N . LYS A 1 217 ? 3.608 -2.547 -16.883 1.00 90.00 217 LYS A N 1
ATOM 1758 C CA . LYS A 1 217 ? 2.948 -3.083 -18.086 1.00 90.00 217 LYS A CA 1
ATOM 1759 C C . LYS A 1 217 ? 2.573 -1.992 -19.079 1.00 90.00 217 LYS A C 1
ATOM 1761 O O . LYS A 1 217 ? 2.848 -2.133 -20.269 1.00 90.00 217 LYS A O 1
ATOM 1766 N N . TYR A 1 218 ? 1.929 -0.929 -18.605 1.00 91.50 218 TYR A N 1
ATOM 1767 C CA . TYR A 1 218 ? 1.512 0.153 -19.485 1.00 91.50 218 TYR A CA 1
ATOM 1768 C C . TYR A 1 218 ? 2.709 0.956 -19.983 1.00 91.50 218 TYR A C 1
ATOM 1770 O O . TYR A 1 218 ? 2.773 1.251 -21.171 1.00 91.50 218 TYR A O 1
ATOM 1778 N N . ALA A 1 219 ? 3.689 1.235 -19.124 1.00 89.75 219 ALA A N 1
ATOM 1779 C CA . ALA A 1 219 ? 4.902 1.933 -19.523 1.00 89.75 219 ALA A CA 1
ATOM 1780 C C . ALA A 1 219 ? 5.645 1.187 -20.638 1.00 89.75 219 ALA A C 1
ATOM 1782 O O . ALA A 1 219 ? 5.975 1.801 -21.648 1.00 89.75 219 ALA A O 1
ATOM 1783 N N . ARG A 1 220 ? 5.813 -0.137 -20.516 1.00 88.19 220 ARG A N 1
ATOM 1784 C CA . ARG A 1 220 ? 6.411 -0.980 -21.566 1.00 88.19 220 ARG A CA 1
ATOM 1785 C C . ARG A 1 220 ? 5.625 -0.931 -22.864 1.00 88.19 220 ARG A C 1
ATOM 1787 O O . ARG A 1 220 ? 6.194 -0.580 -23.889 1.00 88.19 220 ARG A O 1
ATOM 1794 N N . ALA A 1 221 ? 4.326 -1.227 -22.809 1.00 88.00 221 ALA A N 1
ATOM 1795 C CA . ALA A 1 221 ? 3.488 -1.283 -24.004 1.00 88.00 221 ALA A CA 1
ATOM 1796 C C . ALA A 1 221 ? 3.474 0.057 -24.755 1.00 88.00 221 ALA A C 1
ATOM 1798 O O . ALA A 1 221 ? 3.538 0.094 -25.980 1.00 88.00 221 ALA A O 1
ATOM 1799 N N . TYR A 1 222 ? 3.426 1.176 -24.029 1.00 86.94 222 TYR A N 1
ATOM 1800 C CA . TYR A 1 222 ? 3.488 2.493 -24.654 1.00 86.94 222 TYR A CA 1
ATOM 1801 C C . TYR A 1 222 ? 4.888 2.852 -25.149 1.00 86.94 222 TYR A C 1
ATOM 1803 O O . TYR A 1 222 ? 4.994 3.532 -26.169 1.00 86.94 222 TYR A O 1
ATOM 1811 N N . HIS A 1 223 ? 5.940 2.414 -24.457 1.00 85.25 223 HIS A N 1
ATOM 1812 C CA . HIS A 1 223 ? 7.318 2.659 -24.864 1.00 85.25 223 HIS A CA 1
ATOM 1813 C C . HIS A 1 223 ? 7.665 1.906 -26.150 1.00 85.25 223 HIS A C 1
ATOM 1815 O O . HIS A 1 223 ? 8.275 2.491 -27.034 1.00 85.25 223 HIS A O 1
ATOM 1821 N N . GLU A 1 224 ? 7.204 0.664 -26.299 1.00 83.44 224 GLU A N 1
ATOM 1822 C CA . GLU A 1 224 ? 7.363 -0.122 -27.531 1.00 83.44 224 GLU A CA 1
ATOM 1823 C C . GLU A 1 224 ? 6.740 0.568 -28.751 1.00 83.44 224 GLU A C 1
ATOM 1825 O O . GLU A 1 224 ? 7.246 0.452 -29.863 1.00 83.44 224 GLU A O 1
ATOM 1830 N N . ILE A 1 225 ? 5.635 1.292 -28.547 1.00 82.31 225 ILE A N 1
ATOM 1831 C CA . ILE A 1 225 ? 4.906 1.962 -29.630 1.00 82.31 225 ILE A CA 1
ATOM 1832 C C . ILE A 1 225 ? 5.470 3.361 -29.910 1.00 82.31 225 ILE A C 1
ATOM 1834 O O . ILE A 1 225 ? 5.581 3.751 -31.069 1.00 82.31 225 ILE A O 1
ATOM 1838 N N . ASN A 1 226 ? 5.785 4.134 -28.865 1.00 77.62 226 ASN A N 1
ATOM 1839 C CA . ASN A 1 226 ? 6.049 5.576 -28.976 1.00 77.62 226 ASN A CA 1
ATOM 1840 C C . ASN A 1 226 ? 7.473 5.989 -28.564 1.00 77.62 226 ASN A C 1
ATOM 1842 O O . ASN A 1 226 ? 7.843 7.146 -28.739 1.00 77.62 226 ASN A O 1
ATOM 1846 N N . GLY A 1 227 ? 8.268 5.090 -27.981 1.00 78.25 227 GLY A N 1
ATOM 1847 C CA . GLY A 1 227 ? 9.557 5.410 -27.365 1.00 78.25 227 GLY A CA 1
ATOM 1848 C C . GLY A 1 227 ? 9.457 6.359 -26.165 1.00 78.25 227 GLY A C 1
ATOM 1849 O O . GLY A 1 227 ? 8.397 6.557 -25.572 1.00 78.25 227 GLY A O 1
ATOM 1850 N N . HIS A 1 228 ? 10.602 6.911 -25.753 1.00 77.56 228 HIS A N 1
ATOM 1851 C CA . HIS A 1 228 ? 10.759 8.099 -24.883 1.00 77.56 228 HIS A CA 1
ATOM 1852 C C . HIS A 1 228 ? 10.073 8.124 -23.498 1.00 77.56 228 HIS A C 1
ATOM 1854 O O . HIS A 1 228 ? 10.042 9.173 -22.844 1.00 77.56 228 HIS A O 1
ATOM 1860 N N . LEU A 1 229 ? 9.528 6.998 -23.041 1.00 82.50 229 LEU A N 1
ATOM 1861 C CA . LEU A 1 229 ? 9.021 6.807 -21.675 1.00 82.50 229 LEU A CA 1
ATOM 1862 C C . LEU A 1 229 ? 10.075 6.307 -20.683 1.00 82.50 229 LEU A C 1
ATOM 1864 O O . LEU A 1 229 ? 9.937 6.536 -19.484 1.00 82.50 229 LEU A O 1
ATOM 1868 N N . ALA A 1 230 ? 11.112 5.621 -21.151 1.00 82.31 230 ALA A N 1
ATOM 1869 C CA . ALA A 1 230 ? 12.190 5.145 -20.298 1.00 82.31 230 ALA A CA 1
ATOM 1870 C C . ALA A 1 230 ? 13.075 6.310 -19.817 1.00 82.31 230 ALA A C 1
ATOM 1872 O O . ALA A 1 230 ? 13.541 7.117 -20.621 1.00 82.31 230 ALA A O 1
ATOM 1873 N N . LYS A 1 231 ? 13.342 6.382 -18.508 1.00 81.62 231 LYS A N 1
ATOM 1874 C CA . LYS A 1 231 ? 14.282 7.344 -17.888 1.00 81.62 231 LYS A CA 1
ATOM 1875 C C . LYS A 1 231 ? 15.703 6.796 -17.744 1.00 81.62 231 LYS A C 1
ATOM 1877 O O . LYS A 1 231 ? 16.645 7.538 -17.455 1.00 81.62 231 LYS A O 1
ATOM 1882 N N . SER A 1 232 ? 15.857 5.494 -17.910 1.00 80.38 232 SER A N 1
ATOM 1883 C CA . SER A 1 232 ? 17.088 4.749 -17.675 1.00 80.38 232 SER A CA 1
ATOM 1884 C C . SER A 1 232 ? 17.165 3.568 -18.632 1.00 80.38 232 SER A C 1
ATOM 1886 O O . SER A 1 232 ? 16.183 3.195 -19.268 1.00 80.38 232 SER A O 1
ATOM 1888 N N . ILE A 1 233 ? 18.348 2.963 -18.698 1.00 80.62 233 ILE A N 1
ATOM 1889 C CA . ILE A 1 233 ? 18.549 1.661 -19.333 1.00 80.62 233 ILE A CA 1
ATOM 1890 C C . ILE A 1 233 ? 18.834 0.645 -18.233 1.00 80.62 233 ILE A C 1
ATOM 1892 O O . ILE A 1 233 ? 19.659 0.910 -17.355 1.00 80.62 233 ILE A O 1
ATOM 1896 N N . TRP A 1 234 ? 18.170 -0.506 -18.249 1.00 85.69 234 TRP A N 1
ATOM 1897 C CA . TRP A 1 234 ? 18.345 -1.540 -17.237 1.00 85.69 234 TRP A CA 1
ATOM 1898 C C . TRP A 1 234 ? 18.369 -2.944 -17.839 1.00 85.69 234 TRP A C 1
ATOM 1900 O O . TRP A 1 234 ? 18.193 -3.174 -19.032 1.00 85.69 234 TRP A O 1
ATOM 1910 N N . GLY A 1 235 ? 18.653 -3.933 -17.009 1.00 85.44 235 GLY A N 1
ATOM 1911 C CA . GLY A 1 235 ? 18.650 -5.309 -17.473 1.00 85.44 235 GLY A CA 1
ATOM 1912 C C . GLY A 1 235 ? 19.460 -6.217 -16.584 1.00 85.44 235 GLY A C 1
ATOM 1913 O O . GLY A 1 235 ? 19.854 -5.850 -15.477 1.00 85.44 235 GLY A O 1
ATOM 1914 N N . ARG A 1 236 ? 19.705 -7.415 -17.096 1.00 86.06 236 ARG A N 1
ATOM 1915 C CA . ARG A 1 236 ? 20.529 -8.447 -16.498 1.00 86.06 236 ARG A CA 1
ATOM 1916 C C . ARG A 1 236 ? 21.539 -8.943 -17.518 1.00 86.06 236 ARG A C 1
ATOM 1918 O O . ARG A 1 236 ? 21.188 -9.263 -18.652 1.00 86.06 236 ARG A O 1
ATOM 1925 N N . VAL A 1 237 ? 22.785 -9.064 -17.086 1.00 84.62 237 VAL A N 1
ATOM 1926 C CA . VAL A 1 237 ? 23.854 -9.660 -17.881 1.00 84.62 237 VAL A CA 1
ATOM 1927 C C . VAL A 1 237 ? 24.309 -10.955 -17.241 1.00 84.62 237 VAL A C 1
ATOM 1929 O O . VAL A 1 237 ? 24.543 -11.041 -16.032 1.00 84.62 237 VAL A O 1
ATOM 1932 N N . GLN A 1 238 ? 24.428 -11.973 -18.076 1.00 85.69 238 GLN A N 1
ATOM 1933 C CA . GLN A 1 238 ? 24.947 -13.283 -17.748 1.00 85.69 238 GLN A CA 1
ATOM 1934 C C . GLN A 1 238 ? 26.074 -13.625 -18.725 1.00 85.69 238 GLN A C 1
ATOM 1936 O O . GLN A 1 238 ? 26.009 -13.251 -19.891 1.00 85.69 238 GLN A O 1
ATOM 1941 N N . VAL A 1 239 ? 27.100 -14.316 -18.243 1.00 81.88 239 VAL A N 1
ATOM 1942 C CA . VAL A 1 239 ? 28.164 -14.930 -19.040 1.00 81.88 239 VAL A CA 1
ATOM 1943 C C . VAL A 1 239 ? 28.091 -16.429 -18.778 1.00 81.88 239 VAL A C 1
ATOM 1945 O O . VAL A 1 239 ? 28.122 -16.851 -17.620 1.00 81.88 239 VAL A O 1
ATOM 1948 N N . ASP A 1 240 ? 27.903 -17.219 -19.833 1.00 82.81 240 ASP A N 1
ATOM 1949 C CA . ASP A 1 240 ? 27.764 -18.679 -19.774 1.00 82.81 240 ASP A CA 1
ATOM 1950 C C . ASP A 1 240 ? 26.714 -19.143 -18.746 1.00 82.81 240 ASP A C 1
ATOM 1952 O O . ASP A 1 240 ? 26.915 -20.066 -17.954 1.00 82.81 240 ASP A O 1
ATOM 1956 N N . GLY A 1 241 ? 25.566 -18.453 -18.726 1.00 82.25 241 GLY A N 1
ATOM 1957 C CA . GLY A 1 241 ? 24.458 -18.721 -17.803 1.00 82.25 241 GLY A CA 1
ATOM 1958 C C . GLY A 1 241 ? 24.678 -18.256 -16.355 1.00 82.25 241 GLY A C 1
ATOM 1959 O O . GLY A 1 241 ? 23.739 -18.297 -15.555 1.00 82.25 241 GLY A O 1
ATOM 1960 N N . MET A 1 242 ? 25.868 -17.761 -16.002 1.00 84.38 242 MET A N 1
ATOM 1961 C CA . MET A 1 242 ? 26.160 -17.192 -14.685 1.00 84.38 242 MET A CA 1
ATOM 1962 C C . MET A 1 242 ? 26.014 -15.667 -14.689 1.00 84.38 242 MET A C 1
ATOM 1964 O O . MET A 1 242 ? 26.376 -15.020 -15.662 1.00 84.38 242 MET A O 1
ATOM 1968 N N . PRO A 1 243 ? 25.492 -15.047 -13.617 1.00 85.94 243 PRO A N 1
ATOM 1969 C CA . PRO A 1 243 ? 25.359 -13.593 -13.555 1.00 85.94 243 PRO A CA 1
ATOM 1970 C C . PRO A 1 243 ? 26.723 -12.894 -13.621 1.00 85.94 243 PRO A C 1
ATOM 1972 O O . PRO A 1 243 ? 27.642 -13.257 -12.885 1.00 85.94 243 PRO A O 1
ATOM 1975 N N . LEU A 1 244 ? 26.838 -11.854 -14.449 1.00 86.69 244 LEU A N 1
ATOM 1976 C CA . LEU A 1 244 ? 28.043 -11.034 -14.546 1.00 86.69 244 LEU A CA 1
ATOM 1977 C C . LEU A 1 244 ? 28.103 -10.069 -13.354 1.00 86.69 244 LEU A C 1
ATOM 1979 O O . LEU A 1 244 ? 27.507 -8.994 -13.386 1.00 86.69 244 LEU A O 1
ATOM 1983 N N . ARG A 1 245 ? 28.779 -10.467 -12.272 1.00 88.88 245 ARG A N 1
ATOM 1984 C CA . ARG A 1 245 ? 28.744 -9.757 -10.979 1.00 88.88 245 ARG A CA 1
ATOM 1985 C C . ARG A 1 245 ? 29.706 -8.573 -10.913 1.00 88.88 245 ARG A C 1
ATOM 1987 O O . ARG A 1 245 ? 30.819 -8.662 -11.430 1.00 88.88 245 ARG A O 1
ATOM 1994 N N . LEU A 1 246 ? 29.311 -7.507 -10.208 1.00 87.12 246 LEU A N 1
ATOM 1995 C CA . LEU A 1 246 ? 30.171 -6.378 -9.792 1.00 87.12 246 LEU A CA 1
ATOM 1996 C C . LEU A 1 246 ? 31.019 -5.756 -10.917 1.00 87.12 246 LEU A C 1
ATOM 1998 O O . LEU A 1 246 ? 32.089 -5.187 -10.680 1.00 87.12 246 LEU A O 1
ATOM 2002 N N . SER A 1 247 ? 30.545 -5.867 -12.151 1.00 86.12 247 SER A N 1
ATOM 2003 C CA . SER A 1 247 ? 31.277 -5.505 -13.358 1.00 86.12 247 SER A CA 1
ATOM 2004 C C . SER A 1 247 ? 31.000 -4.057 -13.710 1.00 86.12 247 SER A C 1
ATOM 2006 O O . SER A 1 247 ? 29.864 -3.603 -13.605 1.00 86.12 247 SER A O 1
ATOM 2008 N N . LYS A 1 248 ? 32.037 -3.314 -14.106 1.00 88.19 248 LYS A N 1
ATOM 2009 C CA . LYS A 1 248 ? 31.877 -1.921 -14.532 1.00 88.19 248 LYS A CA 1
ATOM 2010 C C . LYS A 1 248 ? 31.172 -1.892 -15.879 1.00 88.19 248 LYS A C 1
ATOM 2012 O O . LYS A 1 248 ? 31.508 -2.677 -16.758 1.00 88.19 248 LYS A O 1
ATOM 2017 N N . MET A 1 249 ? 30.246 -0.963 -16.046 1.00 87.00 249 MET A N 1
ATOM 2018 C CA . MET A 1 249 ? 29.560 -0.717 -17.307 1.00 87.00 249 MET A CA 1
ATOM 2019 C C . MET A 1 249 ? 29.756 0.729 -17.742 1.00 87.00 249 MET A C 1
ATOM 2021 O O . MET A 1 249 ? 29.780 1.629 -16.899 1.00 87.00 249 MET A O 1
ATOM 2025 N N . LYS A 1 250 ? 29.883 0.936 -19.051 1.00 86.00 250 LYS A N 1
ATOM 2026 C CA . LYS A 1 250 ? 29.917 2.254 -19.685 1.00 86.00 250 LYS A CA 1
ATOM 2027 C C . LYS A 1 250 ? 28.933 2.289 -20.846 1.00 86.00 250 LYS A C 1
ATOM 2029 O O . LYS A 1 250 ? 28.948 1.384 -21.676 1.00 86.00 250 LYS A O 1
ATOM 2034 N N . LEU A 1 251 ? 28.105 3.322 -20.896 1.00 82.88 251 LEU A N 1
ATOM 2035 C CA . LEU A 1 251 ? 27.262 3.657 -22.035 1.00 82.88 251 LEU A CA 1
ATOM 2036 C C . LEU A 1 251 ? 28.008 4.653 -22.917 1.00 82.88 251 LEU A C 1
ATOM 2038 O O . LEU A 1 251 ? 28.500 5.661 -22.414 1.00 82.88 251 LEU A O 1
ATOM 2042 N N . GLN A 1 252 ? 28.065 4.387 -24.213 1.00 81.38 252 GLN A N 1
ATOM 2043 C CA . GLN A 1 252 ? 28.767 5.221 -25.181 1.00 81.38 252 GLN A CA 1
ATOM 2044 C C . GLN A 1 252 ? 27.933 5.344 -26.457 1.00 81.38 252 GLN A C 1
ATOM 2046 O O . GLN A 1 252 ? 27.262 4.390 -26.836 1.00 81.38 252 GLN A O 1
ATOM 2051 N N . GLU A 1 253 ? 27.965 6.494 -27.123 1.00 79.94 253 GLU A N 1
ATOM 2052 C CA . GLU A 1 253 ? 27.398 6.649 -28.468 1.00 79.94 253 GLU A CA 1
ATOM 2053 C C . GLU A 1 253 ? 28.321 5.983 -29.494 1.00 79.94 253 GLU A C 1
ATOM 2055 O O . GLU A 1 253 ? 29.540 6.145 -29.428 1.00 79.94 253 GLU A O 1
ATOM 2060 N N . ILE A 1 254 ? 27.753 5.205 -30.418 1.00 78.12 254 ILE A N 1
ATOM 2061 C CA . ILE A 1 254 ? 28.533 4.422 -31.391 1.00 78.12 254 ILE A CA 1
ATOM 2062 C C . ILE A 1 254 ? 29.373 5.332 -32.296 1.00 78.12 254 ILE A C 1
ATOM 2064 O O . ILE A 1 254 ? 30.524 5.003 -32.578 1.00 78.12 254 ILE A O 1
ATOM 2068 N N . ASP A 1 255 ? 28.834 6.495 -32.659 1.00 75.25 255 ASP A N 1
ATOM 2069 C CA . ASP A 1 255 ? 29.474 7.468 -33.550 1.00 75.25 255 ASP A CA 1
ATOM 2070 C C . ASP A 1 255 ? 30.346 8.502 -32.811 1.00 75.25 255 ASP A C 1
ATOM 2072 O O . ASP A 1 255 ? 30.801 9.485 -33.403 1.00 75.25 255 ASP A O 1
ATOM 2076 N N . SER A 1 256 ? 30.603 8.308 -31.511 1.00 72.75 256 SER A N 1
ATOM 2077 C CA . SER A 1 256 ? 31.458 9.223 -30.754 1.00 72.75 256 SER A CA 1
ATOM 2078 C C . SER A 1 256 ? 32.906 9.187 -31.256 1.00 72.75 256 SER A C 1
ATOM 2080 O O . SER A 1 256 ? 33.522 8.129 -31.387 1.00 72.75 256 SER A O 1
ATOM 2082 N N . VAL A 1 257 ? 33.479 10.373 -31.480 1.00 68.62 257 VAL A N 1
ATOM 2083 C CA . VAL A 1 257 ? 34.865 10.565 -31.946 1.00 68.62 257 VAL A CA 1
ATOM 2084 C C . VAL A 1 257 ? 35.889 10.128 -30.884 1.00 68.62 257 VAL A C 1
ATOM 2086 O O . VAL A 1 257 ? 37.037 9.827 -31.211 1.00 68.62 257 VAL A O 1
ATOM 2089 N N . SER A 1 258 ? 35.480 10.062 -29.614 1.00 73.75 258 SER A N 1
ATOM 2090 C CA . SER A 1 258 ? 36.330 9.701 -28.481 1.00 73.75 258 SER A CA 1
ATOM 2091 C C . SER A 1 258 ? 35.885 8.362 -27.866 1.00 73.75 258 SER A C 1
ATOM 2093 O O . SER A 1 258 ? 34.751 8.243 -27.386 1.00 73.75 258 SER A O 1
ATOM 2095 N N . PRO A 1 259 ? 36.775 7.347 -27.815 1.00 63.25 259 PRO A N 1
ATOM 2096 C CA . PRO A 1 259 ? 36.511 6.069 -27.154 1.00 63.25 259 PRO A CA 1
ATOM 2097 C C . PRO A 1 259 ? 36.236 6.194 -25.646 1.00 63.25 259 PRO A C 1
ATOM 2099 O O . PRO A 1 259 ? 35.698 5.263 -25.048 1.00 63.25 259 PRO A O 1
ATOM 2102 N N . ASP A 1 260 ? 36.632 7.316 -25.039 1.00 67.62 260 ASP A N 1
ATOM 2103 C CA . ASP A 1 260 ? 36.550 7.558 -23.598 1.00 67.62 260 ASP A CA 1
ATOM 2104 C C . ASP A 1 260 ? 35.329 8.400 -23.190 1.00 67.62 260 ASP A C 1
ATOM 2106 O O . ASP A 1 260 ? 35.060 8.536 -21.993 1.00 67.62 260 ASP A O 1
ATOM 2110 N N . ASP A 1 261 ? 34.550 8.898 -24.156 1.00 72.56 261 ASP A N 1
ATOM 2111 C CA . ASP A 1 261 ? 33.363 9.721 -23.904 1.00 72.56 261 ASP A CA 1
ATOM 2112 C C . ASP A 1 261 ? 32.179 8.839 -23.487 1.00 72.56 261 ASP A C 1
ATOM 2114 O O . ASP A 1 261 ? 31.273 8.522 -24.261 1.00 72.56 261 ASP A O 1
ATOM 2118 N N . ALA A 1 262 ? 32.211 8.401 -22.230 1.00 76.38 262 ALA A N 1
ATOM 2119 C CA . ALA A 1 262 ? 31.104 7.697 -21.610 1.00 76.38 262 ALA A CA 1
ATOM 2120 C C . ALA A 1 262 ? 29.970 8.678 -21.284 1.00 76.38 262 ALA A C 1
ATOM 2122 O O . ALA A 1 262 ? 30.146 9.649 -20.550 1.00 76.38 262 ALA A O 1
ATOM 2123 N N . ILE A 1 263 ? 28.780 8.373 -21.790 1.00 77.75 263 ILE A N 1
ATOM 2124 C CA . ILE A 1 263 ? 27.538 9.107 -21.511 1.00 77.75 263 ILE A CA 1
ATOM 2125 C C . ILE A 1 263 ? 26.994 8.730 -20.131 1.00 77.75 263 ILE A C 1
ATOM 2127 O O . ILE A 1 263 ? 26.358 9.530 -19.449 1.00 77.75 263 ILE A O 1
ATOM 2131 N N . GLY A 1 264 ? 27.265 7.500 -19.703 1.00 79.50 264 GLY A N 1
ATOM 2132 C CA . GLY A 1 264 ? 26.896 7.009 -18.389 1.00 79.50 264 GLY A CA 1
ATOM 2133 C C . GLY A 1 264 ? 27.814 5.883 -17.951 1.00 79.50 264 GLY A C 1
ATOM 2134 O O . GLY A 1 264 ? 28.326 5.122 -18.770 1.00 79.50 264 GLY A O 1
ATOM 2135 N N . GLU A 1 265 ? 28.004 5.755 -16.646 1.00 86.88 265 GLU A N 1
ATOM 2136 C CA . GLU A 1 265 ? 28.776 4.670 -16.051 1.00 86.88 265 GLU A CA 1
ATOM 2137 C C . GLU A 1 265 ? 27.999 4.039 -14.895 1.00 86.88 265 GLU A C 1
ATOM 2139 O O . GLU A 1 265 ? 27.168 4.677 -14.248 1.00 86.88 265 GLU A O 1
ATOM 2144 N N . GLY A 1 266 ? 28.295 2.779 -14.595 1.00 88.06 266 GLY A N 1
ATOM 2145 C CA . GLY A 1 266 ? 27.782 2.128 -13.397 1.00 88.06 266 GLY A CA 1
ATOM 2146 C C . GLY A 1 266 ? 28.401 0.760 -13.162 1.00 88.06 266 GLY A C 1
ATOM 2147 O O . GLY A 1 266 ? 29.473 0.447 -13.687 1.00 88.06 266 GLY A O 1
ATOM 2148 N N . LYS A 1 267 ? 27.737 -0.061 -12.345 1.00 89.12 267 LYS A N 1
ATOM 2149 C CA . LYS A 1 267 ? 28.151 -1.440 -12.079 1.00 89.12 267 LYS A CA 1
ATOM 2150 C C . LYS A 1 267 ? 26.962 -2.392 -12.034 1.00 89.12 267 LYS A C 1
ATOM 2152 O O . LYS A 1 267 ? 25.869 -1.974 -11.658 1.00 89.12 267 LYS A O 1
ATOM 2157 N N . THR A 1 268 ? 27.200 -3.656 -12.370 1.00 87.81 268 THR A N 1
ATOM 2158 C CA . THR A 1 268 ? 26.242 -4.734 -12.106 1.00 87.81 268 THR A CA 1
ATOM 2159 C C . THR A 1 268 ? 26.241 -5.127 -10.624 1.00 87.81 268 THR A C 1
ATOM 2161 O O . THR A 1 268 ? 27.254 -4.990 -9.934 1.00 87.81 268 THR A O 1
ATOM 2164 N N . ASP A 1 269 ? 25.113 -5.626 -10.123 1.00 88.12 269 ASP A N 1
ATOM 2165 C CA . ASP A 1 269 ? 24.993 -6.182 -8.772 1.00 88.12 269 ASP A CA 1
ATOM 2166 C C . ASP A 1 269 ? 25.476 -7.650 -8.692 1.00 88.12 269 ASP A C 1
ATOM 2168 O O . ASP A 1 269 ? 26.041 -8.204 -9.639 1.00 88.12 269 ASP A O 1
ATOM 2172 N N . GLU A 1 270 ? 25.273 -8.309 -7.550 1.00 87.31 270 GLU A N 1
ATOM 2173 C CA . GLU A 1 270 ? 25.642 -9.720 -7.339 1.00 87.31 270 GLU A CA 1
ATOM 2174 C C . GLU A 1 270 ? 24.841 -10.714 -8.202 1.00 87.31 270 GLU A C 1
ATOM 2176 O O . GLU A 1 270 ? 25.239 -11.868 -8.380 1.00 87.31 270 GLU A O 1
ATOM 2181 N N . ASN A 1 271 ? 23.720 -10.276 -8.767 1.00 85.38 271 ASN A N 1
ATOM 2182 C CA . ASN A 1 271 ? 22.823 -11.070 -9.599 1.00 85.38 271 ASN A CA 1
ATOM 2183 C C . ASN A 1 271 ? 22.932 -10.718 -11.092 1.00 85.38 271 ASN A C 1
ATOM 2185 O O . ASN A 1 271 ? 22.204 -11.293 -11.913 1.00 85.38 271 ASN A O 1
ATOM 2189 N N . GLY A 1 272 ? 23.872 -9.834 -11.441 1.00 82.50 272 GLY A N 1
ATOM 2190 C CA . GLY A 1 272 ? 24.128 -9.375 -12.800 1.00 82.50 272 GLY A CA 1
ATOM 2191 C C . GLY A 1 272 ? 23.148 -8.311 -13.285 1.00 82.50 272 GLY A C 1
ATOM 2192 O O . GLY A 1 272 ? 23.155 -8.004 -14.474 1.00 82.50 272 GLY A O 1
ATOM 2193 N N . TYR A 1 273 ? 22.298 -7.759 -12.414 1.00 86.69 273 TYR A N 1
ATOM 2194 C CA . TYR A 1 273 ? 21.404 -6.667 -12.785 1.00 86.69 273 TYR A CA 1
ATOM 2195 C C . TYR A 1 273 ? 22.156 -5.348 -12.862 1.00 86.69 273 TYR A C 1
ATOM 2197 O O . TYR A 1 273 ? 23.079 -5.102 -12.086 1.00 86.69 273 TYR A O 1
ATOM 2205 N N . PHE A 1 274 ? 21.730 -4.482 -13.772 1.00 87.44 274 PHE A N 1
ATOM 2206 C CA . PHE A 1 274 ? 22.271 -3.143 -13.919 1.00 87.44 274 PHE A CA 1
ATOM 2207 C C . PHE A 1 274 ? 21.178 -2.107 -14.176 1.00 87.44 274 PHE A C 1
ATOM 2209 O O . PHE A 1 274 ? 20.100 -2.426 -14.675 1.00 87.44 274 PHE A O 1
ATOM 2216 N N . GLN A 1 275 ? 21.482 -0.855 -13.834 1.00 84.62 275 GLN A N 1
ATOM 2217 C CA . GLN A 1 275 ? 20.657 0.311 -14.128 1.00 84.62 275 GLN A CA 1
ATOM 2218 C C . GLN A 1 275 ? 21.571 1.509 -14.416 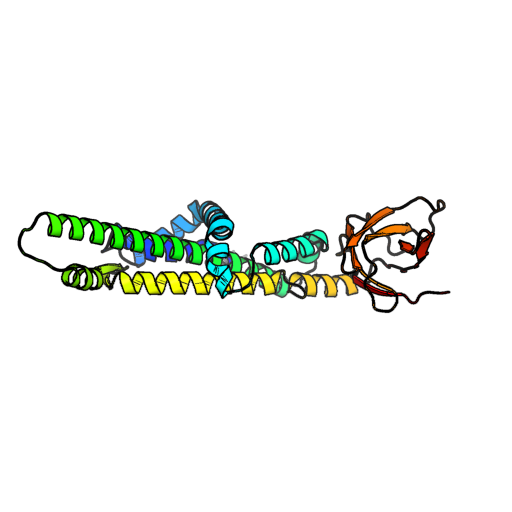1.00 84.62 275 GLN A C 1
ATOM 2220 O O . GLN A 1 275 ? 22.349 1.929 -13.559 1.00 84.62 275 GLN A O 1
ATOM 2225 N N . LEU A 1 276 ? 21.476 2.064 -15.618 1.00 82.75 276 LEU A N 1
ATOM 2226 C CA . LEU A 1 276 ? 22.128 3.300 -16.037 1.00 82.75 276 LEU A CA 1
ATOM 2227 C C . LEU A 1 276 ? 21.099 4.423 -15.937 1.00 82.75 276 LEU A C 1
ATOM 2229 O O . LEU A 1 276 ? 20.222 4.558 -16.791 1.00 82.75 276 LEU A O 1
ATOM 2233 N N . ARG A 1 277 ? 21.172 5.187 -14.844 1.00 72.31 277 ARG A N 1
ATOM 2234 C CA . ARG A 1 277 ? 20.268 6.312 -14.589 1.00 72.31 277 ARG A CA 1
ATOM 2235 C C . ARG A 1 277 ? 20.702 7.515 -15.406 1.00 72.31 277 ARG A C 1
ATOM 2237 O O . ARG A 1 277 ? 21.887 7.833 -15.441 1.00 72.31 277 ARG A O 1
ATOM 2244 N N . ASN A 1 278 ? 19.721 8.221 -15.957 1.00 63.00 278 ASN A N 1
ATOM 2245 C CA . ASN A 1 278 ? 19.933 9.518 -16.582 1.00 63.00 278 ASN A CA 1
ATOM 2246 C C . ASN A 1 278 ? 20.930 9.504 -17.767 1.00 63.00 278 ASN A C 1
ATOM 2248 O O . ASN A 1 278 ? 21.799 10.372 -17.815 1.00 63.00 278 ASN A O 1
ATOM 2252 N N . PRO A 1 279 ? 20.825 8.582 -18.748 1.00 56.81 279 PRO A N 1
ATOM 2253 C CA . PRO A 1 279 ? 21.736 8.562 -19.896 1.00 56.81 279 PRO A CA 1
ATOM 2254 C C . PRO A 1 279 ? 21.562 9.750 -20.867 1.00 56.81 279 PRO A C 1
ATOM 2256 O O . PRO A 1 279 ? 22.140 9.718 -21.940 1.00 56.81 279 PRO A O 1
ATOM 2259 N N . LEU A 1 280 ? 20.822 10.803 -20.479 1.00 51.72 280 LEU A N 1
ATOM 2260 C CA . LEU A 1 280 ? 20.472 11.997 -21.257 1.00 51.72 280 LEU A CA 1
ATOM 2261 C C . LEU A 1 280 ? 19.653 11.696 -22.517 1.00 51.72 280 LEU A C 1
ATOM 2263 O O . LEU A 1 280 ? 20.068 10.937 -23.377 1.00 51.72 280 LEU A O 1
ATOM 2267 N N . ARG A 1 281 ? 18.494 12.367 -22.630 1.00 53.12 281 ARG A N 1
ATOM 2268 C CA . ARG A 1 281 ? 17.757 12.652 -23.878 1.00 53.12 281 ARG A CA 1
ATOM 2269 C C . ARG A 1 281 ? 18.024 11.654 -25.015 1.00 53.12 281 ARG A C 1
ATOM 2271 O O . ARG A 1 281 ? 18.491 12.050 -26.080 1.00 53.12 281 ARG A O 1
ATOM 2278 N N . ILE A 1 282 ? 17.646 10.391 -24.821 1.00 53.12 282 ILE A N 1
ATOM 2279 C CA . ILE A 1 282 ? 17.424 9.464 -25.934 1.00 53.12 282 ILE A CA 1
ATOM 2280 C C . ILE A 1 282 ? 16.129 9.933 -26.618 1.00 53.12 282 ILE A C 1
ATOM 2282 O O . ILE A 1 282 ? 15.048 9.380 -26.448 1.00 53.12 282 ILE A O 1
ATOM 2286 N N . ASN A 1 283 ? 16.212 11.101 -27.239 1.00 49.25 283 ASN A N 1
ATOM 2287 C CA . ASN A 1 283 ? 15.140 11.822 -27.916 1.00 49.25 283 ASN A CA 1
ATOM 2288 C C . ASN A 1 283 ? 15.554 12.131 -29.361 1.00 49.25 283 ASN A C 1
ATOM 2290 O O . ASN A 1 283 ? 14.848 12.846 -30.061 1.00 49.25 283 ASN A O 1
ATOM 2294 N N . GLU A 1 284 ? 16.719 11.634 -29.776 1.00 57.94 284 GLU A N 1
ATOM 2295 C CA . GLU A 1 284 ? 17.162 11.648 -31.158 1.00 57.94 284 GLU A CA 1
ATOM 2296 C C . GLU A 1 284 ? 17.064 10.211 -31.660 1.00 57.94 284 GLU A C 1
ATOM 2298 O O . GLU A 1 284 ? 17.923 9.381 -31.366 1.00 57.94 284 GLU A O 1
ATOM 2303 N N . ASP A 1 285 ? 15.988 9.927 -32.395 1.00 58.75 285 ASP A N 1
ATOM 2304 C CA . ASP A 1 285 ? 15.646 8.609 -32.960 1.00 58.75 285 ASP A CA 1
ATOM 2305 C C . ASP A 1 285 ? 16.764 8.002 -33.828 1.00 58.75 285 ASP A C 1
ATOM 2307 O O . ASP A 1 285 ? 16.729 6.823 -34.179 1.00 58.75 285 ASP A O 1
ATOM 2311 N N . SER A 1 286 ? 17.775 8.802 -34.175 1.00 60.25 286 SER A N 1
ATOM 2312 C CA . SER A 1 286 ? 18.919 8.426 -34.998 1.00 60.25 286 SER A CA 1
ATOM 2313 C C . SER A 1 286 ? 20.146 7.942 -34.224 1.00 60.25 286 SER A C 1
ATOM 2315 O O . SER A 1 286 ? 21.048 7.398 -34.856 1.00 60.25 286 SER A O 1
ATOM 2317 N N . LYS A 1 287 ? 20.236 8.148 -32.903 1.00 66.69 287 LYS A N 1
ATOM 2318 C CA . LYS A 1 287 ? 21.451 7.803 -32.145 1.00 66.69 287 LYS A CA 1
ATOM 2319 C C . LYS A 1 287 ? 21.442 6.352 -31.690 1.00 66.69 287 LYS A C 1
ATOM 2321 O O . LYS A 1 287 ? 20.474 5.876 -31.099 1.00 66.69 287 LYS A O 1
ATOM 2326 N N . GLN A 1 288 ? 22.551 5.666 -31.945 1.00 72.81 288 GLN A N 1
ATOM 2327 C CA . GLN A 1 288 ? 22.803 4.323 -31.444 1.00 72.81 288 GLN A CA 1
ATOM 2328 C C . GLN A 1 288 ? 23.799 4.384 -30.295 1.00 72.81 288 GLN A C 1
ATOM 2330 O O . GLN A 1 288 ? 24.819 5.078 -30.353 1.00 72.81 288 GLN A O 1
ATOM 2335 N N . TYR A 1 289 ? 23.506 3.626 -29.249 1.00 76.38 289 TYR A N 1
ATOM 2336 C CA . TYR A 1 289 ? 24.371 3.513 -28.086 1.00 76.38 289 TYR A CA 1
ATOM 2337 C C . TYR A 1 289 ? 24.938 2.108 -28.005 1.00 76.38 289 TYR A C 1
ATOM 2339 O O . TYR A 1 289 ? 24.353 1.180 -28.543 1.00 76.38 289 TYR A O 1
ATOM 2347 N N . ARG A 1 290 ? 26.057 1.952 -27.300 1.00 79.62 290 ARG A N 1
ATOM 2348 C CA . ARG A 1 290 ? 26.646 0.671 -26.918 1.00 79.62 290 ARG A CA 1
ATOM 2349 C C . ARG A 1 290 ? 26.885 0.630 -25.415 1.00 79.62 290 ARG A C 1
ATOM 2351 O O . ARG A 1 290 ? 27.277 1.632 -24.817 1.00 79.62 290 ARG A O 1
ATOM 2358 N N . ILE A 1 291 ? 26.714 -0.547 -24.815 1.00 80.88 291 ILE A N 1
ATOM 2359 C CA . ILE A 1 291 ? 27.015 -0.781 -23.398 1.00 80.88 291 ILE A CA 1
ATOM 2360 C C . ILE A 1 291 ? 28.223 -1.706 -23.286 1.00 80.88 291 ILE A C 1
ATOM 2362 O O . ILE A 1 291 ? 28.146 -2.891 -23.598 1.00 80.88 291 ILE A O 1
ATOM 2366 N N . ILE A 1 292 ? 29.340 -1.166 -22.810 1.00 82.06 292 ILE A N 1
ATOM 2367 C CA . ILE A 1 292 ? 30.598 -1.895 -22.645 1.00 82.06 292 ILE A CA 1
ATOM 2368 C C . ILE A 1 292 ? 30.696 -2.396 -21.207 1.00 82.06 292 ILE A C 1
ATOM 2370 O O . ILE A 1 292 ? 30.668 -1.594 -20.272 1.00 82.06 292 ILE A O 1
ATOM 2374 N N . PHE A 1 293 ? 30.886 -3.705 -21.028 1.00 82.56 293 PHE A N 1
ATOM 2375 C CA . PHE A 1 293 ? 31.091 -4.322 -19.719 1.00 82.56 293 PHE A CA 1
ATOM 2376 C C . PHE A 1 293 ? 32.574 -4.655 -19.512 1.00 82.56 293 PHE A C 1
ATOM 2378 O O . PHE A 1 293 ? 33.229 -5.268 -20.350 1.00 82.56 293 PHE A O 1
ATOM 2385 N N . THR A 1 294 ? 33.136 -4.245 -18.379 1.00 81.56 294 THR A N 1
ATOM 2386 C CA . THR A 1 294 ? 34.517 -4.550 -17.981 1.00 81.56 294 THR A CA 1
ATOM 2387 C C . THR A 1 294 ? 34.502 -5.318 -16.667 1.00 81.56 294 THR A C 1
ATOM 2389 O O . THR A 1 294 ? 33.996 -4.815 -15.657 1.00 81.56 294 THR A O 1
ATOM 2392 N N . TYR A 1 295 ? 35.076 -6.520 -16.669 1.00 76.44 295 TYR A N 1
ATOM 2393 C CA . TYR A 1 295 ? 35.136 -7.393 -15.499 1.00 76.44 295 TYR A CA 1
ATOM 2394 C C . TYR A 1 295 ? 36.535 -7.991 -15.326 1.00 76.44 295 TYR A C 1
ATOM 2396 O O . TYR A 1 295 ? 37.319 -8.084 -16.269 1.00 76.44 295 TYR A O 1
ATOM 2404 N N . LYS A 1 296 ? 36.870 -8.357 -14.087 1.00 71.81 296 LYS A N 1
ATOM 2405 C CA . LYS A 1 296 ? 38.159 -8.968 -13.747 1.00 71.81 296 LYS A CA 1
ATOM 2406 C C . LYS A 1 296 ? 38.013 -10.477 -13.649 1.00 71.81 296 LYS A C 1
ATOM 2408 O O . LYS A 1 296 ? 37.199 -10.958 -12.864 1.00 71.81 296 LYS A O 1
ATOM 2413 N N . GLN A 1 297 ? 38.854 -11.210 -14.370 1.00 66.81 297 GLN A N 1
ATOM 2414 C CA . GLN A 1 297 ? 38.951 -12.665 -14.275 1.00 66.81 297 GLN A CA 1
ATOM 2415 C C . GLN A 1 297 ? 40.421 -13.046 -14.108 1.00 66.81 297 GLN A C 1
ATOM 2417 O O . GLN A 1 297 ? 41.243 -12.737 -14.967 1.00 66.81 297 GLN A O 1
ATOM 2422 N N . LYS A 1 298 ? 40.752 -13.712 -12.990 1.00 62.34 298 LYS A N 1
ATOM 2423 C CA . LYS A 1 298 ? 42.098 -14.254 -12.705 1.00 62.34 298 LYS A CA 1
ATOM 2424 C C . LYS A 1 298 ? 43.228 -13.245 -12.997 1.00 62.34 298 LYS A C 1
ATOM 2426 O O . LYS A 1 298 ? 44.120 -13.517 -13.795 1.00 62.34 298 LYS A O 1
ATOM 2431 N N . ASP A 1 299 ? 43.133 -12.062 -12.390 1.00 60.31 299 ASP A N 1
ATOM 2432 C CA . ASP A 1 299 ? 44.109 -10.961 -12.484 1.00 60.31 299 ASP A CA 1
ATOM 2433 C C . ASP A 1 299 ? 44.277 -10.290 -13.860 1.00 60.31 299 ASP A C 1
ATOM 2435 O O . ASP A 1 299 ? 45.148 -9.436 -14.028 1.00 60.31 299 ASP A O 1
ATOM 2439 N N . LYS A 1 300 ? 43.403 -10.589 -14.830 1.00 60.22 300 LYS A N 1
ATOM 2440 C CA . LYS A 1 300 ? 43.300 -9.852 -16.097 1.00 60.22 300 LYS A CA 1
ATOM 2441 C C . LYS A 1 300 ? 42.002 -9.048 -16.150 1.00 60.22 300 LYS A C 1
ATOM 2443 O O . LYS A 1 300 ? 40.929 -9.558 -15.824 1.00 60.22 300 LYS A O 1
ATOM 2448 N N . ASP A 1 301 ? 42.107 -7.786 -16.567 1.00 60.81 301 ASP A N 1
ATOM 2449 C CA . ASP A 1 301 ? 40.948 -6.975 -16.944 1.00 60.81 301 ASP A CA 1
ATOM 2450 C C . ASP A 1 301 ? 40.454 -7.461 -18.312 1.00 60.81 301 ASP A C 1
ATOM 2452 O O . ASP A 1 301 ? 41.080 -7.196 -19.340 1.00 60.81 301 ASP A O 1
ATOM 2456 N N . ILE A 1 302 ? 39.340 -8.193 -18.325 1.00 65.94 302 ILE A N 1
ATOM 2457 C CA . ILE A 1 302 ? 38.679 -8.615 -19.556 1.00 65.94 302 ILE A CA 1
ATOM 2458 C C . ILE A 1 302 ? 37.607 -7.577 -19.885 1.00 65.94 302 ILE A C 1
ATOM 2460 O O . ILE A 1 302 ? 36.673 -7.320 -19.117 1.00 65.94 302 ILE A O 1
ATOM 2464 N N . LYS A 1 303 ? 37.756 -6.949 -21.051 1.00 62.44 303 LYS A N 1
ATOM 2465 C CA . LYS A 1 303 ? 36.734 -6.070 -21.618 1.00 62.44 303 LYS A CA 1
ATOM 2466 C C . LYS A 1 303 ? 35.809 -6.917 -22.487 1.00 62.44 303 LYS A C 1
ATOM 2468 O O . LYS A 1 303 ? 36.166 -7.257 -23.611 1.00 62.44 303 LYS A O 1
ATOM 2473 N N . LEU A 1 304 ? 34.623 -7.237 -21.972 1.00 64.50 304 LEU A N 1
ATOM 2474 C CA . LEU A 1 304 ? 33.534 -7.761 -22.791 1.00 64.50 304 LEU A CA 1
ATOM 2475 C C . LEU A 1 304 ? 32.896 -6.582 -23.518 1.00 64.50 304 LEU A C 1
ATOM 2477 O O . LEU A 1 304 ? 32.057 -5.839 -22.999 1.00 64.50 304 LEU A O 1
ATOM 2481 N N . LEU A 1 305 ? 33.364 -6.391 -24.742 1.00 58.31 305 LEU A N 1
ATOM 2482 C CA . LEU A 1 305 ? 32.899 -5.334 -25.609 1.00 58.31 305 LEU A CA 1
ATOM 2483 C C . LEU A 1 305 ? 31.594 -5.778 -26.276 1.00 58.31 305 LEU A C 1
ATOM 2485 O O . LEU A 1 305 ? 31.585 -6.173 -27.437 1.00 58.31 305 LEU A O 1
ATOM 2489 N N . HIS A 1 306 ? 30.487 -5.726 -25.541 1.00 62.44 306 HIS A N 1
ATOM 2490 C CA . HIS A 1 306 ? 29.190 -5.912 -26.174 1.00 62.44 306 HIS A CA 1
ATOM 2491 C C . HIS A 1 306 ? 28.759 -4.608 -26.849 1.00 62.44 306 HIS A C 1
ATOM 2493 O O . HIS A 1 306 ? 28.867 -3.518 -26.286 1.00 62.44 306 HIS A O 1
ATOM 2499 N N . VAL A 1 307 ? 28.307 -4.705 -28.093 1.00 55.66 307 VAL A N 1
ATOM 2500 C CA . VAL A 1 307 ? 27.493 -3.656 -28.705 1.00 55.66 307 VAL A CA 1
ATOM 2501 C C . VAL A 1 307 ? 26.062 -4.102 -28.474 1.00 55.66 307 VAL A C 1
ATOM 2503 O O . VAL A 1 307 ? 25.625 -5.119 -29.000 1.00 55.66 307 VAL A O 1
ATOM 2506 N N . LEU A 1 308 ? 25.375 -3.439 -27.559 1.00 60.28 308 LEU A N 1
ATOM 2507 C CA . LEU A 1 308 ? 23.924 -3.499 -27.505 1.00 60.28 308 LEU A CA 1
ATOM 2508 C C . LEU A 1 308 ? 23.469 -2.289 -28.295 1.00 60.28 308 LEU A C 1
ATOM 2510 O O . LEU A 1 308 ? 23.602 -1.205 -27.746 1.00 60.28 308 LEU A O 1
ATOM 2514 N N . ASP A 1 309 ? 23.014 -2.468 -29.535 1.00 58.94 309 ASP A N 1
ATOM 2515 C CA . ASP A 1 309 ? 22.451 -1.380 -30.340 1.00 58.94 309 ASP A CA 1
ATOM 2516 C C . ASP A 1 309 ? 21.111 -0.965 -29.727 1.00 58.94 309 ASP A C 1
ATOM 2518 O O . ASP A 1 309 ? 20.051 -1.438 -30.127 1.00 58.94 309 ASP A O 1
ATOM 2522 N N . VAL A 1 310 ? 21.152 -0.120 -28.697 1.00 62.41 310 VAL A N 1
ATOM 2523 C CA . VAL A 1 310 ? 19.932 0.351 -28.038 1.00 62.41 310 VAL A CA 1
ATOM 2524 C C . VAL A 1 310 ? 19.326 1.454 -28.893 1.00 62.41 310 VAL A C 1
ATOM 2526 O O . VAL A 1 310 ? 19.868 2.561 -28.953 1.00 62.41 310 VAL A O 1
ATOM 2529 N N . LYS A 1 311 ? 18.198 1.164 -29.546 1.00 61.06 311 LYS A N 1
ATOM 2530 C CA . LYS A 1 311 ? 17.357 2.195 -30.166 1.00 61.06 311 LYS A CA 1
ATOM 2531 C C . LYS A 1 311 ? 16.449 2.841 -29.124 1.00 61.06 311 LYS A C 1
ATOM 2533 O O . LYS A 1 311 ? 15.988 2.184 -28.198 1.00 61.06 311 LYS A O 1
ATOM 2538 N N . ALA A 1 312 ? 16.116 4.112 -29.340 1.00 56.88 312 ALA A N 1
ATOM 2539 C CA . ALA A 1 312 ? 15.233 4.909 -28.481 1.00 56.88 312 ALA A CA 1
ATOM 2540 C C . ALA A 1 312 ? 13.841 4.303 -28.204 1.00 56.88 312 ALA A C 1
ATOM 2542 O O . ALA A 1 312 ? 13.189 4.684 -27.228 1.00 56.88 312 ALA A O 1
ATOM 2543 N N . HIS A 1 313 ? 13.381 3.401 -29.076 1.00 54.56 313 HIS A N 1
ATOM 2544 C CA . HIS A 1 313 ? 12.051 2.786 -29.026 1.00 54.56 313 HIS A CA 1
ATOM 2545 C C . HIS A 1 313 ? 12.067 1.322 -28.551 1.00 54.56 313 HIS A C 1
ATOM 2547 O O . HIS A 1 313 ? 11.011 0.703 -28.445 1.00 54.56 313 HIS A O 1
ATOM 2553 N N . GLU A 1 314 ? 13.242 0.738 -28.300 1.00 63.84 314 GLU A N 1
ATOM 2554 C CA . GLU A 1 314 ? 13.328 -0.626 -27.777 1.00 63.84 314 GLU A CA 1
ATOM 2555 C C . GLU A 1 314 ? 13.164 -0.628 -26.261 1.00 63.84 314 GLU A C 1
ATOM 2557 O O . GLU A 1 314 ? 13.688 0.245 -25.570 1.00 63.84 314 GLU A O 1
ATOM 2562 N N . VAL A 1 315 ? 12.454 -1.635 -25.734 1.00 58.34 315 VAL A N 1
ATOM 2563 C CA . VAL A 1 315 ? 12.287 -1.786 -24.286 1.00 58.34 315 VAL A CA 1
ATOM 2564 C C . VAL A 1 315 ? 13.668 -1.799 -23.639 1.00 58.34 315 VAL A C 1
ATOM 2566 O O . VAL A 1 315 ? 14.483 -2.667 -23.954 1.00 58.34 315 VAL A O 1
ATOM 2569 N N . PRO A 1 316 ? 13.931 -0.893 -22.691 1.00 63.59 316 PRO A N 1
ATOM 2570 C CA . PRO A 1 316 ? 15.242 -0.714 -22.079 1.00 63.59 316 PRO A CA 1
ATOM 2571 C C . PRO A 1 316 ? 15.587 -1.838 -21.090 1.00 63.59 316 PRO A C 1
ATOM 2573 O O . PRO A 1 316 ? 16.398 -1.604 -20.204 1.00 63.59 316 PRO A O 1
ATOM 2576 N N . GLU A 1 317 ? 14.957 -3.017 -21.186 1.00 73.00 317 GLU A N 1
ATOM 2577 C CA . GLU A 1 317 ? 15.263 -4.201 -20.383 1.00 73.00 317 GLU A CA 1
ATOM 2578 C C . GLU A 1 317 ? 15.982 -5.240 -21.240 1.00 73.00 317 GLU A C 1
ATOM 2580 O O . GLU A 1 317 ? 15.378 -5.921 -22.069 1.00 73.00 317 GLU A O 1
ATOM 2585 N N . PHE A 1 318 ? 17.268 -5.430 -20.967 1.00 73.00 318 PHE A N 1
ATOM 2586 C CA . PHE A 1 318 ? 18.082 -6.411 -21.677 1.00 73.00 318 PHE A CA 1
ATOM 2587 C C . PHE A 1 318 ? 18.340 -7.638 -20.812 1.00 73.00 318 PHE A C 1
ATOM 2589 O O . PHE A 1 318 ? 18.820 -7.513 -19.690 1.00 73.00 318 PHE A O 1
ATOM 2596 N N . ASN A 1 319 ? 18.081 -8.834 -21.340 1.00 73.31 319 ASN A N 1
ATOM 2597 C CA . ASN A 1 319 ? 18.595 -10.081 -20.775 1.00 73.31 319 ASN A CA 1
ATOM 2598 C C . ASN A 1 319 ? 19.704 -10.597 -21.692 1.00 73.31 319 ASN A C 1
ATOM 2600 O O . ASN A 1 319 ? 19.442 -11.273 -22.686 1.00 73.31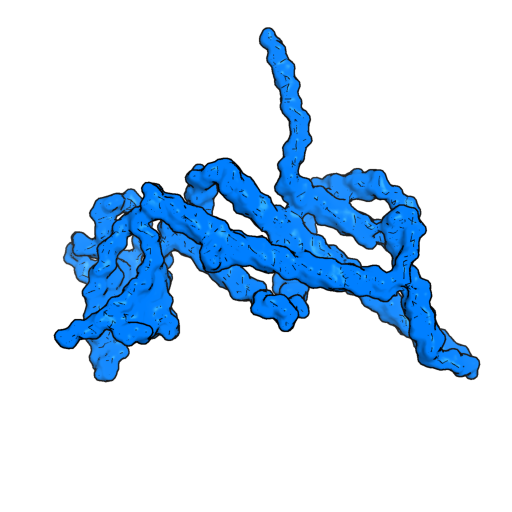 319 ASN A O 1
ATOM 2604 N N . LEU A 1 320 ? 20.944 -10.236 -21.374 1.00 71.69 320 LEU A N 1
ATOM 2605 C CA . LEU A 1 320 ? 22.116 -10.625 -22.147 1.00 71.69 320 LEU A CA 1
ATOM 2606 C C . LEU A 1 320 ? 22.663 -11.948 -21.630 1.00 71.69 320 LEU A C 1
ATOM 2608 O O . LEU A 1 320 ? 23.064 -12.029 -20.473 1.00 71.69 320 LEU A O 1
ATOM 2612 N N . ASN A 1 321 ? 22.728 -12.959 -22.494 1.00 71.88 321 ASN A N 1
ATOM 2613 C CA . ASN A 1 321 ? 23.495 -14.170 -22.231 1.00 71.88 321 ASN A CA 1
ATOM 2614 C C . ASN A 1 321 ? 24.710 -14.185 -23.156 1.00 71.88 321 ASN A C 1
ATOM 2616 O O . ASN A 1 321 ? 24.622 -14.544 -24.331 1.00 71.88 321 ASN A O 1
ATOM 2620 N N . LEU A 1 322 ? 25.825 -13.714 -22.619 1.00 69.88 322 LEU A N 1
ATOM 2621 C CA . LEU A 1 322 ? 27.099 -13.632 -23.301 1.00 69.88 322 LEU A CA 1
ATOM 2622 C C . LEU A 1 322 ? 27.750 -15.011 -23.283 1.00 69.88 322 LEU A C 1
ATOM 2624 O O . LEU A 1 322 ? 27.752 -15.689 -22.257 1.00 69.88 322 LEU A O 1
ATOM 2628 N N . LYS A 1 323 ? 28.317 -15.411 -24.415 1.00 63.47 323 LYS A N 1
ATOM 2629 C CA . LYS A 1 323 ? 29.249 -16.537 -24.458 1.00 63.47 323 LYS A CA 1
ATOM 2630 C C . LYS A 1 323 ? 30.658 -15.980 -24.371 1.00 63.47 323 LYS A C 1
ATOM 2632 O O . LYS A 1 323 ? 30.940 -14.981 -25.037 1.00 63.47 323 LYS A O 1
ATOM 2637 N N . GLU A 1 324 ? 31.527 -16.604 -23.583 1.00 58.47 324 GLU A N 1
ATOM 2638 C CA . GLU A 1 324 ? 32.956 -16.300 -23.651 1.00 58.47 324 GLU A CA 1
ATOM 2639 C C . GLU A 1 324 ? 33.441 -16.551 -25.091 1.00 58.47 324 GLU A C 1
ATOM 2641 O O . GLU A 1 324 ? 33.451 -17.679 -25.585 1.00 58.47 324 GLU A O 1
ATOM 2646 N N . THR A 1 325 ? 33.804 -15.485 -25.804 1.00 53.31 325 THR A N 1
ATOM 2647 C CA . THR A 1 325 ? 34.584 -15.611 -27.037 1.00 53.31 325 THR A CA 1
ATOM 2648 C C . THR A 1 325 ? 36.044 -15.744 -26.635 1.00 53.31 325 THR A C 1
ATOM 2650 O O . THR A 1 325 ? 36.626 -14.788 -26.119 1.00 53.31 325 THR A O 1
ATOM 2653 N N . SER A 1 326 ? 36.572 -16.953 -26.825 1.00 42.19 326 SER A N 1
ATOM 2654 C CA . SER A 1 326 ? 37.959 -17.362 -26.574 1.00 42.19 326 SER A CA 1
ATOM 2655 C C . SER A 1 326 ? 38.986 -16.550 -27.345 1.00 42.19 326 SER A C 1
ATOM 2657 O O . SER A 1 326 ? 38.740 -16.360 -28.561 1.00 42.19 326 SER A O 1
#